Protein AF-A0A3R9TGS3-F1 (afdb_monomer_lite)

Structure (mmCIF, N/CA/C/O backbone):
data_AF-A0A3R9TGS3-F1
#
_entry.id   AF-A0A3R9TGS3-F1
#
loop_
_atom_site.group_PDB
_atom_site.id
_atom_site.type_symbol
_atom_site.label_atom_id
_atom_site.label_alt_id
_atom_site.label_comp_id
_atom_site.label_asym_id
_atom_site.label_entity_id
_atom_site.label_seq_id
_atom_site.pdbx_PDB_ins_code
_atom_site.Cartn_x
_atom_site.Cartn_y
_atom_site.Cartn_z
_atom_site.occupancy
_atom_site.B_iso_or_equiv
_atom_site.auth_seq_id
_atom_site.auth_comp_id
_atom_site.auth_asym_id
_atom_site.auth_atom_id
_atom_site.pdbx_PDB_model_num
ATOM 1 N N . VAL A 1 1 ? -14.422 2.579 6.847 1.00 47.12 1 VAL A N 1
ATOM 2 C CA . VAL A 1 1 ? -15.443 1.515 7.023 1.00 47.12 1 VAL A CA 1
ATOM 3 C C . VAL A 1 1 ? -14.817 0.123 7.047 1.00 47.12 1 VAL A C 1
ATOM 5 O O . VAL A 1 1 ? -15.026 -0.584 8.018 1.00 47.12 1 VAL A O 1
ATOM 8 N N . ALA A 1 2 ? -13.995 -0.266 6.063 1.00 55.50 2 ALA A N 1
ATOM 9 C CA . ALA A 1 2 ? -13.314 -1.571 6.100 1.00 55.50 2 ALA A CA 1
ATOM 10 C C . ALA A 1 2 ? -12.358 -1.718 7.302 1.00 55.50 2 ALA A C 1
ATOM 12 O O . ALA A 1 2 ? -12.420 -2.708 8.020 1.00 55.50 2 ALA A O 1
ATOM 13 N N . MET A 1 3 ? -11.539 -0.697 7.584 1.00 55.75 3 MET A N 1
ATOM 14 C CA . MET A 1 3 ? -10.595 -0.726 8.715 1.00 55.75 3 MET A CA 1
ATOM 15 C C . MET A 1 3 ? -11.285 -0.680 10.084 1.00 55.75 3 MET A C 1
ATOM 17 O O . MET A 1 3 ? -10.834 -1.343 11.014 1.00 55.75 3 MET A O 1
ATOM 21 N N . SER A 1 4 ? -12.401 0.049 10.209 1.00 59.28 4 SER A N 1
ATOM 22 C CA . SER A 1 4 ? -13.203 0.056 11.440 1.00 59.28 4 SER A CA 1
ATOM 23 C C . SER A 1 4 ? -13.841 -1.313 11.671 1.00 59.28 4 SER A C 1
ATOM 25 O O . SER A 1 4 ? -13.665 -1.879 12.744 1.00 59.28 4 SER A O 1
ATOM 27 N N . TYR A 1 5 ? -14.434 -1.904 10.630 1.00 58.62 5 TYR A N 1
ATOM 28 C CA . TYR A 1 5 ? -14.972 -3.263 10.670 1.00 58.62 5 TYR A CA 1
ATOM 29 C C . TYR A 1 5 ? -13.890 -4.290 11.033 1.00 58.62 5 TYR A C 1
ATOM 31 O O . TYR A 1 5 ? -14.062 -5.074 11.959 1.00 58.62 5 TYR A O 1
ATOM 39 N N . LEU A 1 6 ? -12.715 -4.240 10.397 1.00 57.69 6 LEU A N 1
ATOM 40 C CA . LEU A 1 6 ? -11.609 -5.147 10.714 1.00 57.69 6 LEU A CA 1
ATOM 41 C C . LEU A 1 6 ? -11.135 -4.998 12.167 1.00 57.69 6 LEU A C 1
ATOM 43 O O . LEU A 1 6 ? -10.797 -5.992 12.805 1.00 57.69 6 LEU A O 1
ATOM 47 N N . SER A 1 7 ? -11.135 -3.771 12.694 1.00 57.84 7 SER A N 1
ATOM 48 C CA . SER A 1 7 ? -10.750 -3.474 14.076 1.00 57.84 7 SER A CA 1
ATOM 49 C C . SER A 1 7 ? -11.784 -3.916 15.119 1.00 57.84 7 SER A C 1
ATOM 51 O O . SER A 1 7 ? -11.416 -4.129 16.278 1.00 57.84 7 SER A O 1
ATOM 53 N N . GLU A 1 8 ? -13.049 -4.037 14.712 1.00 58.62 8 GLU A N 1
ATOM 54 C CA . GLU A 1 8 ? -14.173 -4.532 15.515 1.00 58.62 8 GLU A CA 1
ATOM 55 C C . GLU A 1 8 ? -14.268 -6.064 15.458 1.00 58.62 8 GLU A C 1
ATOM 57 O O . GLU A 1 8 ? -14.597 -6.694 16.458 1.00 58.62 8 GLU A O 1
ATOM 62 N N . PHE A 1 9 ? -13.900 -6.668 14.320 1.00 55.84 9 PHE A N 1
ATOM 63 C CA . PHE A 1 9 ? -13.870 -8.120 14.102 1.00 55.84 9 PHE A CA 1
ATOM 64 C C . PHE A 1 9 ? -12.520 -8.789 14.436 1.00 55.84 9 PHE A C 1
ATOM 66 O O . PHE A 1 9 ? -12.320 -9.996 14.238 1.00 55.84 9 PHE A O 1
ATOM 73 N N . SER A 1 10 ? -11.541 -8.016 14.912 1.00 52.31 10 SER A N 1
ATOM 74 C CA . SER A 1 10 ? -10.264 -8.548 15.385 1.00 52.31 10 SER A CA 1
ATOM 75 C C . SER A 1 10 ? -10.372 -8.992 16.840 1.00 52.31 10 SER A C 1
ATOM 77 O O . SER A 1 10 ? -10.523 -8.144 17.720 1.00 52.31 10 SER A O 1
ATOM 79 N N . LYS A 1 11 ? -10.257 -10.306 17.091 1.00 48.22 11 LYS A N 1
ATOM 80 C CA . LYS A 1 11 ? -10.179 -10.888 18.443 1.00 48.22 11 LYS A CA 1
ATOM 81 C C . LYS A 1 11 ? -9.150 -10.133 19.296 1.00 48.22 11 LYS A C 1
ATOM 83 O O . LYS A 1 11 ? -8.038 -9.876 18.841 1.00 48.22 11 LYS A O 1
ATOM 88 N N . PHE A 1 12 ? -9.526 -9.815 20.536 1.00 44.62 12 PHE A N 1
ATOM 89 C CA . PHE A 1 12 ? -8.643 -9.182 21.525 1.00 44.62 12 PHE A CA 1
ATOM 90 C C . PHE A 1 12 ? -7.530 -10.127 22.024 1.00 44.62 12 PHE A C 1
ATOM 92 O O . PHE A 1 12 ? -6.519 -9.635 22.509 1.00 44.62 12 PHE A O 1
ATOM 99 N N . ASN A 1 13 ? -7.687 -11.453 21.872 1.00 36.81 13 ASN A N 1
ATOM 100 C CA . ASN A 1 13 ? -6.691 -12.472 2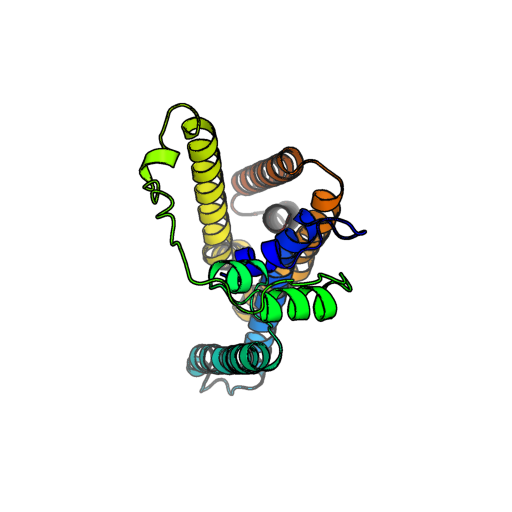2.230 1.00 36.81 13 ASN A CA 1
ATOM 101 C C . ASN A 1 13 ? -6.609 -13.598 21.174 1.00 36.81 13 ASN A C 1
ATOM 103 O O . ASN A 1 13 ? -7.636 -14.080 20.690 1.00 36.81 13 ASN A O 1
ATOM 107 N N . GLY A 1 14 ? -5.379 -14.012 20.840 1.00 46.12 14 GLY A N 1
ATOM 108 C CA . GLY A 1 14 ? -5.021 -15.052 19.859 1.00 46.12 14 GLY A CA 1
ATOM 109 C C . GLY A 1 14 ? -3.707 -14.722 19.128 1.00 46.12 14 GLY A C 1
ATOM 110 O O . GLY A 1 14 ? -3.288 -13.569 19.133 1.00 46.12 14 GLY A O 1
ATOM 111 N N . SER A 1 15 ? -3.052 -15.697 18.476 1.00 41.62 15 SER A N 1
ATOM 112 C CA . SER A 1 15 ? -1.698 -15.555 17.879 1.00 41.62 15 SER A CA 1
ATOM 113 C C . SER A 1 15 ? -1.581 -14.578 16.691 1.00 41.62 15 SER A C 1
ATOM 115 O O . SER A 1 15 ? -0.532 -14.499 16.055 1.00 41.62 15 SER A O 1
ATOM 117 N N . SER A 1 16 ? -2.646 -13.839 16.372 1.00 50.28 16 SER A N 1
ATOM 118 C CA . SER A 1 16 ? -2.678 -12.803 15.342 1.00 50.28 16 SER A CA 1
ATOM 119 C C . SER A 1 16 ? -3.162 -11.499 15.974 1.00 50.28 16 SER A C 1
ATOM 121 O O . SER A 1 16 ? -4.357 -11.286 16.188 1.00 50.28 16 SER A O 1
ATOM 123 N N . ASN A 1 17 ? -2.202 -10.638 16.315 1.00 59.09 17 ASN A N 1
ATOM 124 C CA . ASN A 1 17 ? -2.435 -9.345 16.949 1.00 59.09 17 ASN A CA 1
ATOM 125 C C . ASN A 1 17 ? -3.280 -8.421 16.053 1.00 59.09 17 ASN A C 1
ATOM 127 O O . ASN A 1 17 ? -3.108 -8.387 14.833 1.00 59.09 17 ASN A O 1
ATOM 131 N N . LYS A 1 18 ? -4.133 -7.584 16.663 1.00 59.47 18 LYS A N 1
ATOM 132 C CA . LYS A 1 18 ? -4.914 -6.526 15.983 1.00 59.47 18 LYS A CA 1
ATOM 133 C C . LYS A 1 18 ? -4.051 -5.661 15.051 1.00 59.47 18 LYS A C 1
ATOM 135 O O . LYS A 1 18 ? -4.477 -5.332 13.947 1.00 59.47 18 LYS A O 1
ATOM 140 N N . ALA A 1 19 ? -2.817 -5.371 15.466 1.00 59.25 19 ALA A N 1
ATOM 141 C CA . ALA A 1 19 ? -1.827 -4.648 14.670 1.00 59.25 19 ALA A CA 1
ATOM 142 C C . ALA A 1 19 ? -1.425 -5.387 13.381 1.00 59.25 19 ALA A C 1
ATOM 144 O O . ALA A 1 19 ? -1.334 -4.757 12.336 1.00 59.25 19 ALA A O 1
ATOM 145 N N . ALA A 1 20 ? -1.256 -6.712 13.424 1.00 60.12 20 ALA A N 1
ATOM 146 C CA . ALA A 1 20 ? -0.879 -7.516 12.259 1.00 60.12 20 ALA A CA 1
ATOM 147 C C . ALA A 1 20 ? -2.010 -7.573 11.221 1.00 60.12 20 ALA A C 1
ATOM 149 O O . ALA A 1 20 ? -1.771 -7.439 10.025 1.00 60.12 20 ALA A O 1
ATOM 150 N N . ARG A 1 21 ? -3.264 -7.703 11.677 1.00 66.25 21 ARG A N 1
ATOM 151 C CA . ARG A 1 21 ? -4.439 -7.676 10.788 1.00 66.25 21 ARG A CA 1
ATOM 152 C C . ARG A 1 21 ? -4.632 -6.306 10.140 1.00 66.25 21 ARG A C 1
ATOM 154 O O . ARG A 1 21 ? -4.950 -6.246 8.960 1.00 66.25 21 ARG A O 1
ATOM 161 N N . LEU A 1 22 ? -4.411 -5.222 10.886 1.00 64.56 22 LEU A N 1
ATOM 162 C CA . LEU A 1 22 ? -4.430 -3.861 10.337 1.00 64.56 22 LEU A CA 1
ATOM 163 C C . LEU A 1 22 ? -3.281 -3.633 9.343 1.00 64.56 22 LEU A C 1
ATOM 165 O O . LEU A 1 22 ? -3.503 -3.032 8.297 1.00 64.56 22 LEU A O 1
ATOM 169 N N . ALA A 1 23 ? -2.087 -4.155 9.633 1.00 68.25 23 ALA A N 1
ATOM 170 C CA . ALA A 1 23 ? -0.932 -4.067 8.743 1.00 68.25 23 ALA A CA 1
ATOM 171 C C . ALA A 1 23 ? -1.106 -4.897 7.458 1.00 68.25 23 ALA A C 1
ATOM 173 O O . ALA A 1 23 ? -0.567 -4.522 6.424 1.00 68.25 23 ALA A O 1
ATOM 174 N N . ALA A 1 24 ? -1.904 -5.975 7.481 1.00 72.75 24 ALA A N 1
ATOM 175 C CA . ALA A 1 24 ? -2.152 -6.837 6.319 1.00 72.75 24 ALA A CA 1
ATOM 176 C C . ALA A 1 24 ? -2.842 -6.122 5.140 1.00 72.75 24 ALA A C 1
ATOM 178 O O . ALA A 1 24 ? -2.827 -6.633 4.021 1.00 72.75 24 ALA A O 1
ATOM 179 N N . TRP A 1 25 ? -3.400 -4.927 5.362 1.00 76.94 25 TRP A N 1
ATOM 180 C CA . TRP A 1 25 ? -3.847 -4.040 4.287 1.00 76.94 25 TRP A CA 1
ATOM 181 C C . TRP A 1 25 ? -2.715 -3.697 3.306 1.00 76.94 25 TRP A C 1
ATOM 183 O O . TRP A 1 25 ? -2.945 -3.671 2.101 1.00 76.94 25 TRP A O 1
ATOM 193 N N . CYS A 1 26 ? -1.496 -3.481 3.808 1.00 77.56 26 CYS A N 1
ATOM 194 C CA . CYS A 1 26 ? -0.349 -3.081 2.998 1.00 77.56 26 CYS A CA 1
ATOM 195 C C . CYS A 1 26 ? 0.034 -4.145 1.942 1.00 77.56 26 CYS A C 1
ATOM 197 O O . CYS A 1 26 ? -0.050 -3.858 0.746 1.00 77.56 26 CYS A O 1
ATOM 199 N N . PRO A 1 27 ? 0.329 -5.412 2.305 1.00 76.50 27 PRO A N 1
ATOM 200 C CA . PRO A 1 27 ? 0.593 -6.448 1.307 1.00 76.50 27 PRO A CA 1
ATOM 201 C C . PRO A 1 27 ? -0.630 -6.752 0.431 1.00 76.50 27 PRO A C 1
ATOM 203 O O . PRO A 1 27 ? -0.465 -7.073 -0.743 1.00 76.50 27 PRO A O 1
ATOM 206 N N . MET A 1 28 ? -1.858 -6.611 0.948 1.00 81.69 28 MET A N 1
ATOM 207 C CA . MET A 1 28 ? -3.072 -6.753 0.135 1.00 81.69 28 MET A CA 1
ATOM 208 C C . MET A 1 28 ? -3.141 -5.697 -0.979 1.00 81.69 28 MET A C 1
ATOM 210 O O . MET A 1 28 ? -3.498 -6.031 -2.108 1.00 81.69 28 MET A O 1
ATOM 214 N N . TRP A 1 29 ? -2.768 -4.447 -0.687 1.00 81.50 29 TRP A N 1
ATOM 215 C CA . TRP A 1 29 ? -2.728 -3.358 -1.664 1.00 81.50 29 TRP A CA 1
ATOM 216 C C . TRP A 1 29 ? -1.731 -3.628 -2.797 1.00 81.50 29 TRP A C 1
ATOM 218 O O . TRP A 1 29 ? -2.072 -3.478 -3.973 1.00 81.50 29 TRP A O 1
ATOM 228 N N . TYR A 1 30 ? -0.519 -4.085 -2.471 1.00 81.50 30 TYR A N 1
ATOM 229 C CA . TYR A 1 30 ? 0.479 -4.422 -3.492 1.00 81.50 30 TYR A CA 1
ATOM 230 C C . TYR A 1 30 ? 0.143 -5.691 -4.265 1.00 81.50 30 TYR A C 1
ATOM 232 O O . TYR A 1 30 ? 0.371 -5.739 -5.472 1.00 81.50 30 TYR A O 1
ATOM 240 N N . ALA A 1 31 ? -0.460 -6.693 -3.620 1.00 82.50 31 ALA A N 1
ATOM 241 C CA . ALA A 1 31 ? -0.975 -7.866 -4.320 1.00 82.50 31 ALA A CA 1
ATOM 242 C C . ALA A 1 31 ? -2.050 -7.466 -5.341 1.00 82.50 31 ALA A C 1
ATOM 244 O O . ALA A 1 31 ? -1.984 -7.875 -6.498 1.00 82.50 31 ALA A O 1
ATOM 245 N N . ALA A 1 32 ? -3.000 -6.612 -4.946 1.00 82.25 32 ALA A N 1
ATOM 246 C CA . ALA A 1 32 ? -4.020 -6.092 -5.853 1.00 82.25 32 ALA A CA 1
ATOM 247 C C . ALA A 1 32 ? -3.399 -5.276 -6.998 1.00 82.25 32 ALA A C 1
ATOM 249 O O . ALA A 1 32 ? -3.739 -5.490 -8.159 1.00 82.25 32 ALA A O 1
ATOM 250 N N . SER A 1 33 ? -2.435 -4.404 -6.690 1.00 80.31 33 SER A N 1
ATOM 251 C CA . SER A 1 33 ? -1.698 -3.627 -7.695 1.00 80.31 33 SER A CA 1
ATOM 252 C C . SER A 1 33 ? -0.954 -4.534 -8.683 1.00 80.31 33 SER A C 1
ATOM 254 O O . SER A 1 33 ? -1.003 -4.302 -9.888 1.00 80.31 33 SER A O 1
ATOM 256 N N . SER A 1 34 ? -0.334 -5.613 -8.198 1.00 83.25 34 SER A N 1
ATOM 257 C CA . SER A 1 34 ? 0.354 -6.612 -9.024 1.00 83.25 34 SER A CA 1
ATOM 258 C C . SER A 1 34 ? -0.608 -7.357 -9.952 1.00 83.25 34 SER A C 1
ATOM 260 O O . SER A 1 34 ? -0.292 -7.558 -11.122 1.00 83.25 34 SER A O 1
ATOM 262 N N . VAL A 1 35 ? -1.805 -7.715 -9.471 1.00 83.69 35 VAL A N 1
ATOM 263 C CA . VAL A 1 35 ? -2.864 -8.302 -10.311 1.00 83.69 35 VAL A CA 1
ATOM 264 C C . VAL A 1 35 ? -3.311 -7.315 -11.389 1.00 83.69 35 VAL A C 1
ATOM 266 O O . VAL A 1 35 ? -3.455 -7.710 -12.544 1.00 83.69 35 VAL A O 1
ATOM 269 N N . CYS A 1 36 ? -3.473 -6.032 -11.051 1.00 81.81 36 CYS A N 1
ATOM 270 C CA . CYS A 1 36 ? -3.798 -4.994 -12.031 1.00 81.81 36 CYS A CA 1
ATOM 271 C C . CYS A 1 36 ? -2.709 -4.863 -13.106 1.00 81.81 36 CYS A C 1
ATOM 273 O O . CYS A 1 36 ? -3.026 -4.850 -14.292 1.00 81.81 36 CYS A O 1
ATOM 275 N N . PHE A 1 37 ? -1.431 -4.820 -12.723 1.00 78.75 37 PHE A N 1
ATOM 276 C CA . PHE A 1 37 ? -0.320 -4.784 -13.680 1.00 78.75 37 PHE A CA 1
ATOM 277 C C . PHE A 1 37 ? -0.246 -6.051 -14.541 1.00 78.75 37 PHE A C 1
ATOM 279 O O . PHE A 1 37 ? -0.052 -5.956 -15.751 1.00 78.75 37 PHE A O 1
ATOM 286 N N . GLY A 1 38 ? -0.449 -7.230 -13.946 1.00 81.00 38 GLY A N 1
ATOM 287 C CA . GLY A 1 38 ? -0.500 -8.500 -14.670 1.00 81.00 38 GLY A CA 1
ATOM 288 C C . GLY A 1 38 ? -1.643 -8.551 -15.684 1.00 81.00 38 GLY A C 1
ATOM 289 O O . GLY A 1 38 ? -1.450 -9.009 -16.807 1.00 81.00 38 GLY A O 1
ATOM 290 N N . LEU A 1 39 ? -2.811 -8.009 -15.332 1.00 82.25 39 LEU A N 1
ATOM 291 C CA . LEU A 1 39 ? -3.933 -7.860 -16.252 1.00 82.25 39 LEU A CA 1
ATOM 292 C C . LEU A 1 39 ? -3.592 -6.917 -17.412 1.00 82.25 39 LEU A C 1
ATOM 294 O O . LEU A 1 39 ? -3.859 -7.254 -18.560 1.00 82.25 39 LEU A O 1
ATOM 298 N N . VAL A 1 40 ? -2.994 -5.757 -17.128 1.00 78.56 40 VAL A N 1
ATOM 299 C CA . VAL A 1 40 ? -2.572 -4.800 -18.166 1.00 78.56 40 VAL A CA 1
ATOM 300 C C . VAL A 1 40 ? -1.580 -5.455 -19.128 1.00 78.56 40 VAL A C 1
ATOM 302 O O . VAL A 1 40 ? -1.727 -5.306 -20.337 1.00 78.56 40 VAL A O 1
ATOM 305 N N . LEU A 1 41 ? -0.616 -6.227 -18.614 1.00 78.44 41 LEU A N 1
ATOM 306 C CA . LEU A 1 41 ? 0.323 -6.995 -19.436 1.00 78.44 41 LEU A CA 1
ATOM 307 C C . LEU A 1 41 ? -0.388 -8.064 -20.274 1.00 78.44 41 LEU A C 1
ATOM 309 O O . LEU A 1 41 ? -0.135 -8.166 -21.471 1.00 78.44 41 LEU A O 1
ATOM 313 N N . ALA A 1 42 ? -1.306 -8.832 -19.684 1.00 80.75 42 ALA A N 1
ATOM 314 C CA . ALA A 1 42 ? -2.075 -9.837 -20.414 1.00 80.75 42 ALA A CA 1
ATOM 315 C C . ALA A 1 42 ? -2.902 -9.202 -21.543 1.00 80.75 42 ALA A C 1
ATOM 317 O O . ALA A 1 42 ? -2.873 -9.678 -22.675 1.00 80.75 42 ALA A O 1
ATOM 318 N N . LEU A 1 43 ? -3.586 -8.091 -21.258 1.00 78.25 43 LEU A N 1
ATOM 319 C CA . LEU A 1 43 ? -4.335 -7.325 -22.250 1.00 78.25 43 LEU A CA 1
ATOM 320 C C . LEU A 1 43 ? -3.415 -6.759 -23.338 1.00 78.25 43 LEU A C 1
ATOM 322 O O . LEU A 1 43 ? -3.802 -6.771 -24.500 1.00 78.25 43 LEU A O 1
ATOM 326 N N . TYR A 1 44 ? -2.201 -6.323 -22.992 1.00 73.69 44 TYR A N 1
ATOM 327 C CA . TYR A 1 44 ? -1.230 -5.815 -23.961 1.00 73.69 44 TYR A CA 1
ATOM 328 C C . TYR A 1 44 ? -0.829 -6.887 -24.987 1.00 73.69 44 TYR A C 1
ATOM 330 O O . TYR A 1 44 ? -0.723 -6.579 -26.168 1.00 73.69 44 TYR A O 1
ATOM 338 N N . PHE A 1 45 ? -0.642 -8.143 -24.564 1.00 78.00 45 PHE A N 1
ATOM 339 C CA . PHE A 1 45 ? -0.317 -9.247 -25.479 1.00 78.00 45 PHE A CA 1
ATOM 340 C C . PHE A 1 45 ? -1.534 -9.807 -26.234 1.00 78.00 45 PHE A C 1
ATOM 342 O O . PHE A 1 45 ? -1.374 -10.350 -27.324 1.00 78.00 45 PHE A O 1
ATOM 349 N N . LEU A 1 46 ? -2.737 -9.707 -25.660 1.00 78.62 46 LEU A N 1
ATOM 350 C CA . LEU A 1 46 ? -3.975 -10.227 -26.255 1.00 78.62 46 LEU A CA 1
ATOM 351 C C . LEU A 1 46 ? -4.624 -9.258 -27.257 1.00 78.62 46 LEU A C 1
ATOM 353 O O . LEU A 1 46 ? -5.349 -9.704 -28.145 1.00 78.62 46 LEU A O 1
ATOM 357 N N . LEU A 1 47 ? -4.410 -7.946 -27.113 1.00 73.38 47 LEU A N 1
ATOM 358 C CA . LEU A 1 47 ? -4.977 -6.933 -28.005 1.00 73.38 47 LEU A CA 1
ATOM 359 C C . LEU A 1 47 ? -4.095 -6.727 -29.248 1.00 73.38 47 LEU A C 1
ATOM 361 O O . LEU A 1 47 ? -2.894 -6.494 -29.112 1.00 73.38 47 LEU A O 1
ATOM 365 N N . PRO A 1 48 ? -4.675 -6.730 -30.464 1.00 73.56 48 PRO A N 1
ATOM 366 C CA . PRO A 1 48 ? -3.957 -6.346 -31.674 1.00 73.56 48 PRO A CA 1
ATOM 367 C C . PRO A 1 48 ? -3.371 -4.925 -31.558 1.00 73.56 48 PRO A C 1
ATOM 369 O O . PRO A 1 48 ? -4.023 -4.054 -30.968 1.00 73.56 48 PRO A O 1
ATOM 372 N N . PRO A 1 49 ? -2.203 -4.639 -32.171 1.00 67.88 49 PRO A N 1
ATOM 373 C CA . PRO A 1 49 ? -1.539 -3.331 -32.087 1.00 67.88 49 PRO A CA 1
ATOM 374 C C . PRO A 1 49 ? -2.437 -2.149 -32.486 1.00 67.88 49 PRO A C 1
ATOM 376 O O . PRO A 1 49 ? -2.325 -1.058 -31.927 1.00 67.88 49 PRO A O 1
ATOM 379 N N . GLU A 1 50 ? -3.383 -2.384 -33.400 1.00 67.12 50 GLU A N 1
ATOM 380 C CA . GLU A 1 50 ? -4.365 -1.406 -33.889 1.00 67.12 50 GLU A CA 1
ATOM 381 C C . GLU A 1 50 ? -5.345 -0.915 -32.804 1.00 67.12 50 GLU A C 1
ATOM 383 O O . GLU A 1 50 ? -5.903 0.178 -32.906 1.00 67.12 50 GLU A O 1
ATOM 388 N N . HIS A 1 51 ? -5.526 -1.678 -31.721 1.00 69.44 51 HIS A N 1
ATOM 389 C CA . HIS A 1 51 ? -6.405 -1.343 -30.598 1.00 69.44 51 HIS A CA 1
ATOM 390 C C . HIS A 1 51 ? -5.646 -1.013 -29.308 1.00 69.44 51 HIS A C 1
ATOM 392 O O . HIS A 1 51 ? -6.238 -1.019 -28.230 1.00 69.44 51 HIS A O 1
ATOM 398 N N . SER A 1 52 ? -4.364 -0.648 -29.392 1.00 66.38 52 SER A N 1
ATOM 399 C CA . SER A 1 52 ? -3.552 -0.281 -28.220 1.00 66.38 52 SER A CA 1
ATOM 400 C C . SER A 1 52 ? -4.161 0.871 -27.391 1.00 66.38 52 SER A C 1
ATOM 402 O O . SER A 1 52 ? -4.122 0.861 -26.161 1.00 66.38 52 SER A O 1
ATOM 404 N N . ASN A 1 53 ? -4.872 1.814 -28.026 1.00 74.50 53 ASN A N 1
ATOM 405 C CA . ASN A 1 53 ? -5.620 2.871 -27.320 1.00 74.50 53 ASN A CA 1
ATOM 406 C C . ASN A 1 53 ? -6.790 2.317 -26.472 1.00 74.50 53 ASN A C 1
ATOM 408 O O . ASN A 1 53 ? -7.269 2.956 -25.545 1.00 74.50 53 ASN A O 1
ATOM 412 N N . TRP A 1 54 ? -7.265 1.102 -26.732 1.00 78.31 54 TRP A N 1
ATOM 413 C CA . TRP A 1 54 ? -8.354 0.494 -25.966 1.00 78.31 54 TRP A CA 1
ATOM 414 C C . TRP A 1 54 ? -7.895 -0.134 -24.640 1.00 78.31 54 TRP A C 1
ATOM 416 O O . TRP A 1 54 ? -8.725 -0.437 -23.781 1.00 78.31 54 TRP A O 1
ATOM 426 N N . LEU A 1 55 ? -6.581 -0.257 -24.426 1.00 76.06 55 LEU A N 1
ATOM 427 C CA . LEU A 1 55 ? -5.985 -0.919 -23.266 1.00 76.06 55 LEU A CA 1
ATOM 428 C C . LEU A 1 55 ? -6.417 -0.295 -21.929 1.00 76.06 55 LEU A C 1
ATOM 430 O O . LEU A 1 55 ? -6.781 -1.010 -20.992 1.00 76.06 55 LEU A O 1
ATOM 434 N N . TRP A 1 56 ? -6.452 1.040 -21.842 1.00 76.81 56 TRP A N 1
ATOM 435 C CA . TRP A 1 56 ? -6.874 1.741 -20.622 1.00 76.81 56 TRP A CA 1
ATOM 436 C C . TRP A 1 56 ? -8.367 1.538 -20.328 1.00 76.81 56 TRP A C 1
ATOM 438 O O . TRP A 1 56 ? -8.752 1.392 -19.170 1.00 76.81 56 TRP A O 1
ATOM 448 N N . ARG A 1 57 ? -9.211 1.453 -21.368 1.00 83.06 57 ARG A N 1
ATOM 449 C CA . ARG A 1 57 ? -10.655 1.197 -21.228 1.00 83.06 57 ARG A CA 1
ATOM 450 C C . ARG A 1 57 ? -10.915 -0.217 -20.733 1.00 83.06 57 ARG A C 1
ATOM 452 O O . ARG A 1 57 ? -11.661 -0.393 -19.774 1.00 83.06 57 ARG A O 1
ATOM 459 N N . ALA A 1 58 ? -10.276 -1.204 -21.357 1.00 79.19 58 ALA A N 1
ATOM 460 C CA . ALA A 1 58 ? -10.394 -2.603 -20.964 1.00 79.19 58 ALA A CA 1
ATOM 461 C C . ALA A 1 58 ? -9.924 -2.819 -19.514 1.00 79.19 58 ALA A C 1
ATOM 463 O O . ALA A 1 58 ? -10.608 -3.484 -18.737 1.00 79.19 58 ALA A O 1
ATOM 464 N N . SER A 1 59 ? -8.821 -2.171 -19.124 1.00 78.50 59 SER A N 1
ATOM 465 C CA . SER A 1 59 ? -8.289 -2.238 -17.758 1.00 78.50 59 SER A CA 1
ATOM 466 C C . SER A 1 59 ? -9.255 -1.645 -16.721 1.00 78.50 59 SER A C 1
ATOM 468 O O . SER A 1 59 ? -9.459 -2.236 -15.662 1.00 78.50 59 SER A O 1
ATOM 470 N N . LEU A 1 60 ? -9.909 -0.517 -17.029 1.00 80.25 60 LEU A N 1
ATOM 471 C CA . LEU A 1 60 ? -10.916 0.085 -16.144 1.00 80.25 60 LEU A CA 1
ATOM 472 C C . LEU A 1 60 ? -12.189 -0.763 -16.037 1.00 80.25 60 LEU A C 1
ATOM 474 O O . LEU A 1 60 ? -12.710 -0.944 -14.937 1.00 80.25 60 LEU A O 1
ATOM 478 N N . ILE A 1 61 ? -12.683 -1.298 -17.159 1.00 83.44 61 ILE A N 1
ATOM 479 C CA . ILE A 1 61 ? -13.885 -2.146 -17.186 1.00 83.44 61 ILE A CA 1
ATOM 480 C C . ILE A 1 61 ? -13.651 -3.423 -16.381 1.00 83.44 61 ILE A C 1
ATOM 482 O O . ILE A 1 61 ? -14.519 -3.824 -15.605 1.00 83.44 61 ILE A O 1
ATOM 486 N N . PHE A 1 62 ? -12.469 -4.031 -16.500 1.00 82.25 62 PHE A N 1
ATOM 487 C CA . PHE A 1 62 ? -12.131 -5.199 -15.697 1.00 82.25 62 PHE A CA 1
ATOM 488 C C . PHE A 1 62 ? -12.193 -4.898 -14.198 1.00 82.25 62 PHE A C 1
ATOM 490 O O . PHE A 1 62 ? -12.659 -5.745 -13.448 1.00 82.25 62 PHE A O 1
ATOM 497 N N . GLY A 1 63 ? -11.826 -3.688 -13.759 1.00 79.25 63 GLY A N 1
ATOM 498 C CA . GLY A 1 63 ? -11.940 -3.260 -12.359 1.00 79.25 63 GLY A CA 1
ATOM 499 C C . GLY A 1 63 ? -13.367 -3.307 -11.789 1.00 79.25 63 GLY A C 1
ATOM 500 O O . GLY A 1 63 ? -13.538 -3.479 -10.580 1.00 79.25 63 GLY A O 1
ATOM 501 N N . ALA A 1 64 ? -14.402 -3.239 -12.633 1.00 82.56 64 ALA A N 1
ATOM 502 C CA . ALA A 1 64 ? -15.792 -3.382 -12.200 1.00 82.56 64 ALA A CA 1
ATOM 503 C C . ALA A 1 64 ? -16.145 -4.824 -11.787 1.00 82.56 64 ALA A C 1
ATOM 505 O O . ALA A 1 64 ? -16.977 -5.026 -10.902 1.00 82.56 64 ALA A O 1
ATOM 506 N N . VAL A 1 65 ? -15.490 -5.831 -12.375 1.00 84.88 65 VAL A N 1
ATOM 507 C CA . VAL A 1 65 ? -15.738 -7.255 -12.090 1.00 84.88 65 VAL A CA 1
ATOM 508 C C . VAL A 1 65 ? -15.412 -7.628 -10.632 1.00 84.88 65 VAL A C 1
ATOM 510 O O . VAL A 1 65 ? -16.312 -8.115 -9.940 1.00 84.88 65 VAL A O 1
ATOM 513 N N . PRO A 1 66 ? -14.198 -7.376 -10.094 1.00 82.19 66 PRO A N 1
ATOM 514 C CA . PRO A 1 66 ? -13.905 -7.645 -8.692 1.00 82.19 66 PRO A CA 1
ATOM 515 C C . PRO A 1 66 ? -14.726 -6.753 -7.755 1.00 82.19 66 PRO A C 1
ATOM 517 O O . PRO A 1 66 ? -15.087 -7.205 -6.673 1.00 82.19 66 PRO A O 1
ATOM 520 N N . ALA A 1 67 ? -15.094 -5.530 -8.156 1.00 83.44 67 ALA A N 1
ATOM 521 C CA . ALA A 1 67 ? -15.961 -4.672 -7.347 1.00 83.44 67 ALA A CA 1
ATOM 522 C C . ALA A 1 67 ? -17.362 -5.283 -7.151 1.00 83.44 67 ALA A C 1
ATOM 524 O O . ALA A 1 67 ? -17.852 -5.347 -6.022 1.00 83.44 67 ALA A O 1
ATOM 525 N N . LEU A 1 68 ? -17.984 -5.790 -8.221 1.00 86.00 68 LEU A N 1
ATOM 526 C CA . LEU A 1 68 ? -19.274 -6.484 -8.148 1.00 86.00 68 LEU A CA 1
ATOM 527 C C . LEU A 1 68 ? -19.178 -7.771 -7.322 1.00 86.00 68 LEU A C 1
ATOM 529 O O . LEU A 1 68 ? -20.048 -8.038 -6.493 1.00 86.00 68 LEU A O 1
ATOM 533 N N . LEU A 1 69 ? -18.095 -8.530 -7.492 1.00 85.69 69 LEU A N 1
ATOM 534 C CA . LEU A 1 69 ? -17.831 -9.732 -6.706 1.00 85.69 69 LEU A CA 1
ATOM 535 C C . LEU A 1 69 ? -17.687 -9.407 -5.209 1.00 85.69 69 LEU A C 1
ATOM 537 O O . LEU A 1 69 ? -18.279 -10.094 -4.378 1.00 85.69 69 LEU A O 1
ATOM 541 N N . ILE A 1 70 ? -16.984 -8.327 -4.851 1.00 82.62 70 ILE A N 1
ATOM 542 C CA . ILE A 1 70 ? -16.868 -7.857 -3.461 1.00 82.62 70 ILE A CA 1
ATOM 543 C C . ILE A 1 70 ? -18.236 -7.456 -2.902 1.00 82.62 70 ILE A C 1
ATOM 545 O O . ILE A 1 70 ? -18.547 -7.816 -1.768 1.00 82.62 70 ILE A O 1
ATOM 549 N N . ILE A 1 71 ? -19.063 -6.738 -3.670 1.00 82.88 71 ILE A N 1
ATOM 550 C CA . ILE A 1 71 ? -20.419 -6.355 -3.244 1.00 82.88 71 ILE A CA 1
ATOM 551 C C . ILE A 1 71 ? -21.265 -7.603 -2.977 1.00 82.88 71 ILE A C 1
ATOM 553 O O . ILE A 1 71 ? -21.909 -7.691 -1.932 1.00 82.88 71 ILE A O 1
ATOM 557 N N . PHE A 1 72 ? -21.222 -8.583 -3.880 1.00 84.44 72 PHE A N 1
ATOM 558 C CA . PHE A 1 72 ? -21.972 -9.827 -3.742 1.00 84.44 72 PHE A CA 1
ATOM 559 C C . PHE A 1 72 ? -21.522 -10.640 -2.521 1.00 84.44 72 PHE A C 1
ATOM 561 O O . PHE A 1 72 ? -22.349 -11.053 -1.708 1.00 84.44 72 PHE A O 1
ATOM 568 N N . ILE A 1 73 ? -20.209 -10.823 -2.344 1.00 82.50 73 ILE A N 1
ATOM 569 C CA . ILE A 1 73 ? -19.654 -11.544 -1.191 1.00 82.50 73 ILE A CA 1
ATOM 570 C C . ILE A 1 73 ? -19.988 -10.815 0.109 1.00 82.50 73 ILE A C 1
ATOM 572 O O . ILE A 1 73 ? -20.419 -11.448 1.070 1.00 82.50 73 ILE A O 1
ATOM 576 N N . ARG A 1 74 ? -19.836 -9.488 0.143 1.00 79.38 74 ARG A N 1
ATOM 577 C CA . ARG A 1 74 ? -20.166 -8.685 1.322 1.00 79.38 74 ARG A CA 1
ATOM 578 C C . ARG A 1 74 ? -21.644 -8.798 1.680 1.00 79.38 74 ARG A C 1
ATOM 580 O O . ARG A 1 74 ? -21.950 -8.956 2.853 1.00 79.38 74 ARG A O 1
ATOM 587 N N . GLY A 1 75 ? -22.538 -8.750 0.694 1.00 72.19 75 GLY A N 1
ATOM 588 C CA . GLY A 1 75 ? -23.975 -8.890 0.924 1.00 72.19 75 GLY A CA 1
ATOM 589 C C . GLY A 1 75 ? -24.379 -10.272 1.445 1.00 72.19 75 GLY A C 1
ATOM 590 O O . GLY A 1 75 ? -25.346 -10.375 2.190 1.00 72.19 75 GLY A O 1
ATOM 591 N N . LYS A 1 76 ? -23.641 -11.328 1.077 1.00 72.69 76 LYS A N 1
ATOM 592 C CA . LYS A 1 76 ? -23.976 -12.711 1.441 1.00 72.69 76 LYS A CA 1
ATOM 593 C C . LYS A 1 76 ? -23.292 -13.218 2.716 1.00 72.69 76 LYS A C 1
ATOM 595 O O . LYS A 1 76 ? -23.872 -14.051 3.403 1.00 72.69 76 LYS A O 1
ATOM 600 N N . TYR A 1 77 ? -22.070 -12.768 3.012 1.00 68.81 77 TYR A N 1
ATOM 601 C CA . TYR A 1 77 ? -21.212 -13.400 4.026 1.00 68.81 77 TYR A CA 1
ATOM 602 C C . TYR A 1 77 ? -20.733 -12.475 5.153 1.00 68.81 77 TYR A C 1
ATOM 604 O O . TYR A 1 77 ? -20.188 -12.984 6.130 1.00 68.81 77 TYR A O 1
ATOM 612 N N . LEU A 1 78 ? -20.886 -11.146 5.056 1.00 65.56 78 LEU A N 1
ATOM 613 C CA . LEU A 1 78 ? -20.518 -10.258 6.166 1.00 65.56 78 LEU A CA 1
ATOM 614 C C . LEU A 1 78 ? -21.702 -10.078 7.119 1.00 65.56 78 LEU A C 1
ATOM 616 O O . LEU A 1 78 ? -22.701 -9.455 6.769 1.00 65.56 78 LEU A O 1
ATOM 620 N N . THR A 1 79 ? -21.557 -10.583 8.339 1.00 66.06 79 THR A N 1
ATOM 621 C CA . THR A 1 79 ? -22.475 -10.307 9.446 1.00 66.06 79 THR A CA 1
ATOM 622 C C . THR A 1 79 ? -22.237 -8.900 9.995 1.00 66.06 79 THR A C 1
ATOM 624 O O . THR A 1 79 ? -21.106 -8.419 10.045 1.00 66.06 79 THR A O 1
ATOM 627 N N . GLU A 1 80 ? -23.298 -8.213 10.412 1.00 71.69 80 GLU A N 1
ATOM 628 C CA . GLU A 1 80 ? -23.169 -6.877 11.001 1.00 71.69 80 GLU A CA 1
ATOM 629 C C . GLU A 1 80 ? -22.357 -6.898 12.304 1.00 71.69 80 GLU A C 1
ATOM 631 O O . GLU A 1 80 ? -22.305 -7.899 13.022 1.00 71.69 80 GLU A O 1
ATOM 636 N N . SER A 1 81 ? -21.710 -5.772 12.623 1.00 68.62 81 SER A N 1
ATOM 637 C CA . SER A 1 81 ? -20.897 -5.662 13.839 1.00 68.62 81 SER A CA 1
ATOM 638 C C . SER A 1 81 ? -21.744 -5.890 15.096 1.00 68.62 81 SER A C 1
ATOM 640 O O . SER A 1 81 ? -22.769 -5.221 15.262 1.00 68.62 81 SER A O 1
ATOM 642 N N . PRO A 1 82 ? -21.310 -6.751 16.040 1.00 66.19 82 PRO A N 1
ATOM 643 C CA . PRO A 1 82 ? -22.055 -7.001 17.274 1.00 66.19 82 PRO A CA 1
ATOM 644 C C . PRO A 1 82 ? -22.181 -5.733 18.132 1.00 66.19 82 PRO A C 1
ATOM 646 O O . PRO A 1 82 ? -23.183 -5.543 18.815 1.00 66.19 82 PRO A O 1
ATOM 649 N N . ILE A 1 83 ? -21.204 -4.820 18.050 1.00 71.12 83 ILE A N 1
ATOM 650 C CA . ILE A 1 83 ? -21.247 -3.518 18.733 1.00 71.12 83 ILE A CA 1
ATOM 651 C C . ILE A 1 83 ? -22.300 -2.614 18.090 1.00 71.12 83 ILE A C 1
ATOM 653 O O . ILE A 1 83 ? -23.009 -1.892 18.790 1.00 71.12 83 ILE A O 1
ATOM 657 N N . TRP A 1 84 ? -22.418 -2.640 16.762 1.00 75.38 84 TRP A N 1
ATOM 658 C CA . TRP A 1 84 ? -23.443 -1.877 16.058 1.00 75.38 84 TRP A CA 1
ATOM 659 C C . TRP A 1 84 ? -24.844 -2.419 16.359 1.00 75.38 84 TRP A C 1
ATOM 661 O O . TRP A 1 84 ? -25.709 -1.632 16.732 1.00 75.38 84 TRP A O 1
ATOM 671 N N . LEU A 1 85 ? -25.042 -3.741 16.304 1.00 72.62 85 LEU A N 1
ATOM 672 C CA . LEU A 1 85 ? -26.309 -4.396 16.660 1.00 72.62 85 LEU A CA 1
ATOM 673 C C . LEU A 1 85 ? -26.729 -4.062 18.098 1.00 72.62 85 LEU A C 1
ATOM 675 O O . LEU A 1 85 ? -27.852 -3.607 18.324 1.00 72.62 85 LEU A O 1
ATOM 679 N N . ALA A 1 86 ? -25.791 -4.144 19.049 1.00 72.81 86 ALA A N 1
ATOM 680 C CA . ALA A 1 86 ? -26.031 -3.740 20.432 1.00 72.81 86 ALA A CA 1
ATOM 681 C C . ALA A 1 86 ? -26.391 -2.246 20.554 1.00 72.81 86 ALA A C 1
ATOM 683 O O . ALA A 1 86 ? -27.347 -1.894 21.242 1.00 72.81 86 ALA A O 1
ATOM 684 N N . ASN A 1 87 ? -25.695 -1.356 19.837 1.00 73.31 87 ASN A N 1
ATOM 685 C CA . ASN A 1 87 ? -26.000 0.084 19.815 1.00 73.31 87 ASN A CA 1
ATOM 686 C C . ASN A 1 87 ? -27.334 0.425 19.122 1.00 73.31 87 ASN A C 1
ATOM 688 O O . ASN A 1 87 ? -27.904 1.502 19.342 1.00 73.31 87 ASN A O 1
ATOM 692 N N . GLN A 1 88 ? -27.833 -0.459 18.259 1.00 74.00 88 GLN A N 1
ATOM 693 C CA . GLN A 1 88 ? -29.146 -0.357 17.625 1.00 74.00 88 GLN A CA 1
ATOM 694 C C . GLN A 1 88 ? -30.267 -0.953 18.492 1.00 74.00 88 GLN A C 1
ATOM 696 O O . GLN A 1 88 ? -31.434 -0.773 18.155 1.00 74.00 88 GLN A O 1
ATOM 701 N N . GLY A 1 89 ? -29.929 -1.579 19.627 1.00 71.19 89 GLY A N 1
ATOM 702 C CA . GLY A 1 89 ? -30.878 -2.173 20.571 1.00 71.19 89 GLY A CA 1
ATOM 703 C C . GLY A 1 89 ? -31.215 -3.640 20.292 1.00 71.19 89 GLY A C 1
ATOM 704 O O . GLY A 1 89 ? -32.037 -4.204 21.011 1.00 71.19 89 GLY A O 1
ATOM 705 N N . ASP A 1 90 ? -30.589 -4.266 19.289 1.00 75.81 90 ASP A N 1
ATOM 706 C CA . ASP A 1 90 ? -30.756 -5.686 18.960 1.00 75.81 90 ASP A CA 1
ATOM 707 C C . ASP A 1 90 ? -29.708 -6.537 19.692 1.00 75.81 90 ASP A C 1
ATOM 709 O O . ASP A 1 90 ? -28.645 -6.884 19.167 1.00 75.81 90 ASP A O 1
ATOM 713 N N . LEU A 1 91 ? -30.002 -6.836 20.959 1.00 75.12 91 LEU A N 1
ATOM 714 C CA . LEU A 1 91 ? -29.113 -7.611 21.824 1.00 75.12 91 LEU A CA 1
ATOM 715 C C . LEU A 1 91 ? -29.109 -9.100 21.466 1.00 75.12 91 LEU A C 1
ATOM 717 O O . LEU A 1 91 ? -28.083 -9.759 21.638 1.00 75.12 91 LEU A O 1
ATOM 721 N N . LYS A 1 92 ? -30.220 -9.624 20.932 1.00 75.44 92 LYS A N 1
ATOM 722 C CA . LYS A 1 92 ? -30.318 -11.018 20.482 1.00 75.44 92 LYS A CA 1
ATOM 723 C C . LYS A 1 92 ? -29.465 -11.251 19.234 1.00 75.44 92 LYS A C 1
ATOM 725 O O . LYS A 1 92 ? -28.680 -12.197 19.214 1.00 75.44 92 LYS A O 1
ATOM 730 N N . GLY A 1 93 ? -29.541 -10.349 18.250 1.00 71.44 93 GLY A N 1
ATOM 731 C CA . GLY A 1 93 ? -28.676 -10.370 17.070 1.00 71.44 93 GLY A CA 1
ATOM 732 C C . GLY A 1 93 ? -27.198 -10.218 17.434 1.00 71.44 93 GLY A C 1
ATOM 733 O O . GLY A 1 93 ? -26.361 -10.977 16.952 1.00 71.44 93 GLY A O 1
ATOM 734 N N . ALA A 1 94 ? -26.861 -9.310 18.357 1.00 71.38 94 ALA A N 1
ATOM 735 C CA . ALA A 1 94 ? -25.488 -9.161 18.842 1.00 71.38 94 ALA A CA 1
ATOM 736 C C . ALA A 1 94 ? -24.961 -10.433 19.540 1.00 71.38 94 ALA A C 1
ATOM 738 O O . ALA A 1 94 ? -23.826 -10.840 19.292 1.00 71.38 94 ALA A O 1
ATOM 739 N N . ALA A 1 95 ? -25.779 -11.079 20.380 1.00 72.88 95 ALA A N 1
ATOM 740 C CA . ALA A 1 95 ? -25.425 -12.324 21.062 1.00 72.88 95 ALA A CA 1
ATOM 741 C C . ALA A 1 95 ? -25.243 -13.497 20.084 1.00 72.88 95 ALA A C 1
ATOM 743 O O . ALA A 1 95 ? -24.282 -14.253 20.216 1.00 72.88 95 ALA A O 1
ATOM 744 N N . GLN A 1 96 ? -26.099 -13.604 19.062 1.00 76.25 96 GLN A N 1
ATOM 745 C CA . GLN A 1 96 ? -25.969 -14.612 18.008 1.00 76.25 96 GLN A CA 1
ATOM 746 C C . GLN A 1 96 ? -24.684 -14.413 17.193 1.00 76.25 96 GLN A C 1
ATOM 748 O O . GLN A 1 96 ? -23.928 -15.362 17.002 1.00 76.25 96 GLN A O 1
ATOM 753 N N . VAL A 1 97 ? -24.369 -13.175 16.794 1.00 73.50 97 VAL A N 1
ATOM 754 C CA . VAL A 1 97 ? -23.114 -12.863 16.088 1.00 73.50 97 VAL A CA 1
ATOM 755 C C . VAL A 1 97 ? -21.891 -13.169 16.958 1.00 73.50 97 VAL A C 1
ATOM 757 O O . VAL A 1 97 ? -20.892 -13.682 16.452 1.00 73.50 97 VAL A O 1
ATOM 760 N N . LEU A 1 98 ? -21.951 -12.906 18.269 1.00 72.31 98 LEU A N 1
ATOM 761 C CA . LEU A 1 98 ? -20.888 -13.274 19.213 1.00 72.31 98 LEU A CA 1
ATOM 762 C C . LEU A 1 98 ? -20.720 -14.795 19.336 1.00 72.31 98 LEU A C 1
ATOM 764 O O . LEU A 1 98 ? -19.589 -15.285 19.385 1.00 72.31 98 LEU A O 1
ATOM 768 N N . GLN A 1 99 ? -21.817 -15.548 19.333 1.00 75.25 99 GLN A N 1
ATOM 769 C CA . GLN A 1 99 ? -21.773 -17.004 19.380 1.00 75.25 99 GLN A CA 1
ATOM 770 C C . GLN A 1 99 ? -21.226 -17.594 18.072 1.00 75.25 99 GLN A C 1
ATOM 772 O O . GLN A 1 99 ? -20.300 -18.399 18.113 1.00 75.25 99 GLN A O 1
ATOM 777 N N . GLU A 1 100 ? -21.719 -17.152 16.915 1.00 72.88 100 GLU A N 1
ATOM 778 C CA . GLU A 1 100 ? -21.306 -17.659 15.599 1.00 72.88 100 GLU A CA 1
ATOM 779 C C . GLU A 1 100 ? -19.878 -17.235 15.218 1.00 72.88 100 GLU A C 1
ATOM 781 O O . GLU A 1 100 ? -19.107 -18.040 14.700 1.00 72.88 100 GLU A O 1
ATOM 786 N N . SER A 1 101 ? -19.492 -15.984 15.497 1.00 68.38 101 SER A N 1
ATOM 787 C CA . SER A 1 101 ? -18.195 -15.433 15.062 1.00 68.38 101 SER A CA 1
ATOM 788 C C . SER A 1 101 ? -17.072 -15.623 16.085 1.00 68.38 101 SER A C 1
ATOM 790 O O . SER A 1 101 ? -15.894 -15.677 15.717 1.00 68.38 101 SER A O 1
ATOM 792 N N . TYR A 1 102 ? -17.402 -15.700 17.379 1.00 63.41 102 TYR A N 1
ATOM 793 C CA . TYR A 1 102 ? -16.411 -15.755 18.459 1.00 63.41 102 TYR A CA 1
ATOM 794 C C . TYR A 1 102 ? -16.519 -16.990 19.355 1.00 63.41 102 TYR A C 1
ATOM 796 O O . TYR A 1 102 ? -15.631 -17.163 20.191 1.00 63.41 102 TYR A O 1
ATOM 804 N N . ALA A 1 103 ? -17.535 -17.846 19.175 1.00 66.94 103 ALA A N 1
ATOM 805 C CA . ALA A 1 103 ? -17.865 -18.944 20.090 1.00 66.94 103 ALA A CA 1
ATOM 806 C C . ALA A 1 103 ? -18.067 -18.468 21.544 1.00 66.94 103 ALA A C 1
ATOM 808 O O . ALA A 1 103 ? -17.838 -19.212 22.496 1.00 66.94 103 ALA A O 1
ATOM 809 N N . ILE A 1 104 ? -18.474 -17.206 21.725 1.00 69.31 104 ILE A N 1
ATOM 810 C CA . ILE A 1 104 ? -18.784 -16.641 23.038 1.00 69.31 104 ILE A CA 1
ATOM 811 C C . ILE A 1 104 ? -20.273 -16.859 23.283 1.00 69.31 104 ILE A C 1
ATOM 813 O O . ILE A 1 104 ? -21.110 -16.271 22.600 1.00 69.31 104 ILE A O 1
ATOM 817 N N . HIS A 1 105 ? -20.605 -17.682 24.276 1.00 66.56 105 HIS A N 1
ATOM 818 C CA . HIS A 1 105 ? -21.980 -17.856 24.738 1.00 66.56 105 HIS A CA 1
ATOM 819 C C . HIS A 1 105 ? -22.419 -16.631 25.548 1.00 66.56 105 HIS A C 1
ATOM 821 O O . HIS A 1 105 ? -22.347 -16.612 26.775 1.00 66.56 105 HIS A O 1
ATOM 827 N N . ALA A 1 106 ? -22.838 -15.580 24.847 1.00 63.00 106 ALA A N 1
ATOM 828 C CA . ALA A 1 106 ? -23.470 -14.418 25.454 1.00 63.00 106 ALA A CA 1
ATOM 829 C C . ALA A 1 106 ? -24.967 -14.702 25.651 1.00 63.00 106 ALA A C 1
ATOM 831 O O . ALA A 1 106 ? -25.675 -15.006 24.694 1.00 63.00 106 ALA A O 1
ATOM 832 N N . VAL A 1 107 ? -25.460 -14.599 26.886 1.00 62.47 107 VAL A N 1
ATOM 833 C CA . VAL A 1 107 ? -26.894 -14.714 27.187 1.00 62.47 107 VAL A CA 1
ATOM 834 C C . VAL A 1 107 ? -27.486 -13.309 27.218 1.00 62.47 107 VAL A C 1
ATOM 836 O O . V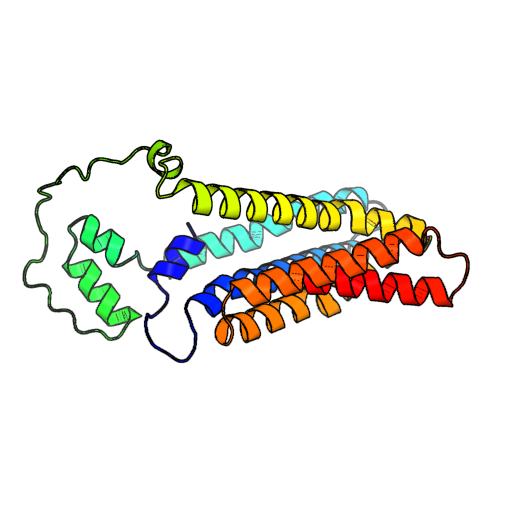AL A 1 107 ? -27.169 -12.517 28.104 1.00 62.47 107 VAL A O 1
ATOM 839 N N . ALA A 1 108 ? -28.329 -12.982 26.240 1.00 60.22 108 ALA A N 1
ATOM 840 C CA . ALA A 1 108 ? -29.112 -11.752 26.263 1.00 60.22 108 ALA A CA 1
ATOM 841 C C . ALA A 1 108 ? -30.380 -11.979 27.103 1.00 60.22 108 ALA A C 1
ATOM 843 O O . ALA A 1 108 ? -31.299 -12.666 26.668 1.00 60.22 108 ALA A O 1
ATOM 844 N N . THR A 1 109 ? -30.437 -11.404 28.308 1.00 60.19 109 THR A N 1
ATOM 845 C CA . THR A 1 109 ? -31.615 -11.480 29.199 1.00 60.19 109 THR A CA 1
ATOM 846 C C . THR A 1 109 ? -32.818 -10.683 28.663 1.00 60.19 109 THR A C 1
ATOM 848 O O . THR A 1 109 ? -33.940 -10.878 29.119 1.00 60.19 109 THR A O 1
ATOM 851 N N . VAL A 1 110 ? -32.607 -9.793 27.685 1.00 61.88 110 VAL A N 1
ATOM 852 C CA . VAL A 1 110 ? -33.634 -8.937 27.065 1.00 61.88 110 VAL A CA 1
ATOM 853 C C . VAL A 1 110 ? -33.459 -8.973 25.541 1.00 61.88 110 VAL A C 1
ATOM 855 O O . VAL A 1 110 ? -32.351 -8.750 25.058 1.00 61.88 110 VAL A O 1
ATOM 858 N N . GLU A 1 111 ? -34.526 -9.253 24.777 1.00 59.62 111 GLU A N 1
ATOM 859 C CA . GLU A 1 111 ? -34.446 -9.392 23.306 1.00 59.62 111 GLU A CA 1
ATOM 860 C C . GLU A 1 111 ? -34.194 -8.063 22.584 1.00 59.62 111 GLU A C 1
ATOM 862 O O . GLU A 1 111 ? -33.391 -8.003 21.653 1.00 59.62 111 GLU A O 1
ATOM 867 N N . LYS A 1 112 ? -34.867 -6.997 23.023 1.00 57.56 112 LYS A N 1
ATOM 868 C CA . LYS A 1 112 ? -34.712 -5.634 22.514 1.00 57.56 112 LYS A CA 1
ATOM 869 C C . LYS A 1 112 ? -34.814 -4.653 23.664 1.00 57.56 112 LYS A C 1
ATOM 871 O O . LYS A 1 112 ? -35.753 -4.716 24.451 1.00 57.56 112 LYS A O 1
ATOM 876 N N . VAL A 1 113 ? -33.867 -3.730 23.735 1.00 65.00 113 VAL A N 1
ATOM 877 C CA . VAL A 1 113 ? -33.942 -2.602 24.666 1.00 65.00 113 VAL A CA 1
ATOM 878 C C . VAL A 1 113 ? -34.467 -1.405 23.886 1.00 65.00 113 VAL A C 1
ATOM 880 O O . VAL A 1 113 ? -33.872 -1.013 22.879 1.00 65.00 113 VAL A O 1
ATOM 883 N N . GLU A 1 114 ? -35.591 -0.833 24.326 1.00 56.00 114 GLU A N 1
ATOM 884 C CA . GLU A 1 114 ? -36.033 0.465 23.821 1.00 56.00 114 GLU A CA 1
ATOM 885 C C . GLU A 1 114 ? -34.935 1.490 24.088 1.00 56.00 114 GLU A C 1
ATOM 887 O O . GLU A 1 114 ? -34.416 1.611 25.198 1.00 56.00 114 GLU A O 1
ATOM 892 N N . ARG A 1 115 ? -34.542 2.212 23.038 1.00 57.78 115 ARG A N 1
ATOM 893 C CA . ARG A 1 115 ? -33.508 3.236 23.132 1.00 57.78 115 ARG A CA 1
ATOM 894 C C . ARG A 1 115 ? -33.945 4.331 24.102 1.00 57.78 115 ARG A C 1
ATOM 896 O O . ARG A 1 115 ? -34.545 5.320 23.686 1.00 57.78 115 ARG A O 1
ATOM 903 N N . THR A 1 116 ? -33.464 4.278 25.335 1.00 52.62 116 THR A N 1
ATOM 904 C CA . THR A 1 116 ? -33.124 5.504 26.053 1.00 52.62 116 THR A CA 1
ATOM 905 C C . THR A 1 116 ? -31.843 5.999 25.405 1.00 52.62 116 THR A C 1
ATOM 907 O O . THR A 1 116 ? -30.736 5.675 25.826 1.00 52.62 116 THR A O 1
ATOM 910 N N . ALA A 1 117 ? -31.979 6.680 24.266 1.00 54.41 117 ALA A N 1
ATOM 911 C CA . ALA A 1 117 ? -30.853 7.322 23.619 1.00 54.41 117 ALA A CA 1
ATOM 912 C C . ALA A 1 117 ? -30.364 8.426 24.559 1.00 54.41 117 ALA A C 1
ATOM 914 O O . ALA A 1 117 ? -30.748 9.587 24.417 1.00 54.41 117 ALA A O 1
ATOM 915 N N . GLU A 1 118 ? -29.507 8.079 25.521 1.00 55.84 118 GLU A N 1
ATOM 916 C CA . GLU A 1 118 ? -28.566 9.047 26.046 1.00 55.84 118 GLU A CA 1
ATOM 917 C C . GLU A 1 118 ? -27.858 9.588 24.814 1.00 55.84 118 GLU A C 1
ATOM 919 O O . GLU A 1 118 ? -27.078 8.896 24.151 1.00 55.84 118 GLU A O 1
ATOM 924 N N . LYS A 1 119 ? -28.218 10.817 24.434 1.00 52.62 119 LYS A N 1
ATOM 925 C CA . LYS A 1 119 ? -27.493 11.584 23.437 1.00 52.62 119 LYS A CA 1
ATOM 926 C C . LYS A 1 119 ? -26.099 11.760 24.018 1.00 52.62 119 LYS A C 1
ATOM 928 O O . LYS A 1 119 ? -25.827 12.780 24.647 1.00 52.62 119 LYS A O 1
ATOM 933 N N . LYS A 1 120 ? -25.215 10.772 23.823 1.00 58.47 120 LYS A N 1
ATOM 934 C CA . LYS A 1 120 ? -23.776 10.955 23.975 1.00 58.47 120 LYS A CA 1
ATOM 935 C C . LYS A 1 120 ? -23.489 12.222 23.202 1.00 58.47 120 LYS A C 1
ATOM 937 O O . LYS A 1 120 ? -23.725 12.266 21.990 1.00 58.47 120 LYS A O 1
ATOM 942 N N . LYS A 1 121 ? -23.123 13.277 23.934 1.00 58.22 121 LYS A N 1
ATOM 943 C CA . LYS A 1 121 ? -22.804 14.581 23.368 1.00 58.22 121 LYS A CA 1
ATOM 944 C C . LYS A 1 121 ? -21.820 14.272 22.251 1.00 58.22 121 LYS A C 1
ATOM 946 O O . LYS A 1 121 ? -20.756 13.722 22.521 1.00 58.22 121 LYS A O 1
ATOM 951 N N . ARG A 1 122 ? -22.231 14.477 20.997 1.00 59.38 122 ARG A N 1
ATOM 952 C CA . ARG A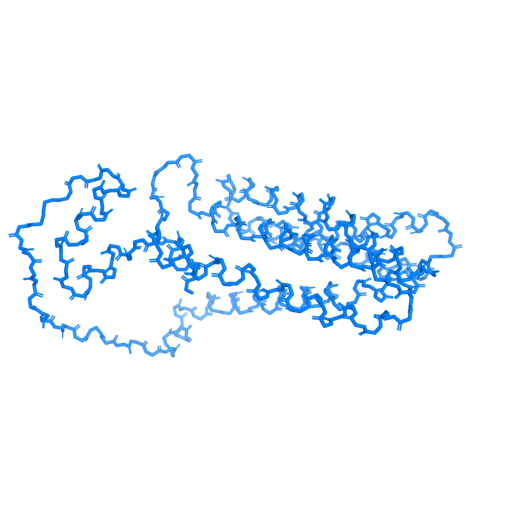 1 122 ? -21.339 14.287 19.856 1.00 59.38 122 ARG A CA 1
ATOM 953 C C . ARG A 1 122 ? -20.290 15.369 20.007 1.00 59.38 122 ARG A C 1
ATOM 955 O O . ARG A 1 122 ? -20.525 16.514 19.635 1.00 59.38 122 ARG A O 1
ATOM 962 N N . GLU A 1 123 ? -19.204 15.027 20.682 1.00 68.75 123 GLU A N 1
ATOM 963 C CA . GLU A 1 123 ? -18.052 15.893 20.791 1.00 68.75 123 GLU A CA 1
ATOM 964 C C . GLU A 1 123 ? -17.610 16.216 19.365 1.00 68.75 123 GLU A C 1
ATOM 966 O O . GLU A 1 123 ? -17.400 15.322 18.543 1.00 68.75 123 GLU A O 1
ATOM 971 N N . GLY A 1 124 ? -17.609 17.506 19.033 1.00 76.19 124 GLY A N 1
ATOM 972 C CA . GLY A 1 124 ? -17.241 17.959 17.700 1.00 76.19 124 GLY A CA 1
ATOM 973 C C . GLY A 1 124 ? -15.775 17.651 17.402 1.00 76.19 124 GLY A C 1
ATOM 974 O O . GLY A 1 124 ? -14.965 17.458 18.310 1.00 76.19 124 GLY A O 1
ATOM 975 N N . PHE A 1 125 ? -15.404 17.683 16.120 1.00 75.50 125 PHE A N 1
ATOM 976 C CA . PHE A 1 125 ? -14.017 17.500 15.666 1.00 75.50 125 PHE A CA 1
ATOM 977 C C . PHE A 1 125 ? -13.010 18.442 16.355 1.00 75.50 125 PHE A C 1
ATOM 979 O O . PHE A 1 125 ? -11.821 18.141 16.421 1.00 75.50 125 PHE A O 1
ATOM 986 N N . THR A 1 126 ? -13.483 19.553 16.924 1.00 79.88 126 THR A N 1
ATOM 987 C CA . THR A 1 126 ? -12.700 20.521 17.704 1.00 79.88 126 THR A CA 1
ATOM 988 C C . THR A 1 126 ? -12.038 19.926 18.949 1.00 79.88 126 THR A C 1
ATOM 990 O O . THR A 1 126 ? -11.001 20.432 19.372 1.00 79.88 126 THR A O 1
ATOM 993 N N . VAL A 1 127 ? -12.556 18.825 19.509 1.00 82.19 127 VAL A N 1
ATOM 994 C CA . VAL A 1 127 ? -11.942 18.157 20.673 1.00 82.19 127 VAL A CA 1
ATOM 995 C C . VAL A 1 127 ? -10.551 17.603 20.354 1.00 82.19 127 VAL A C 1
ATOM 997 O O . VAL A 1 127 ? -9.679 17.597 21.224 1.00 82.19 127 VAL A O 1
ATOM 1000 N N . LEU A 1 128 ? -10.292 17.240 19.093 1.00 80.38 128 LEU A N 1
ATOM 1001 C CA . LEU A 1 128 ? -8.977 16.771 18.639 1.00 80.38 128 LEU A CA 1
ATOM 1002 C C . LEU A 1 128 ? -7.887 17.852 18.745 1.00 80.38 128 LEU A C 1
ATOM 1004 O O . LEU A 1 128 ? -6.703 17.519 18.808 1.00 80.38 128 LEU A O 1
ATOM 1008 N N . PHE A 1 129 ? -8.273 19.129 18.802 1.00 85.56 129 PHE A N 1
ATOM 1009 C CA . PHE A 1 129 ? -7.366 20.275 18.913 1.00 85.56 129 PHE A CA 1
ATOM 1010 C C . PHE A 1 129 ? -7.235 20.813 20.346 1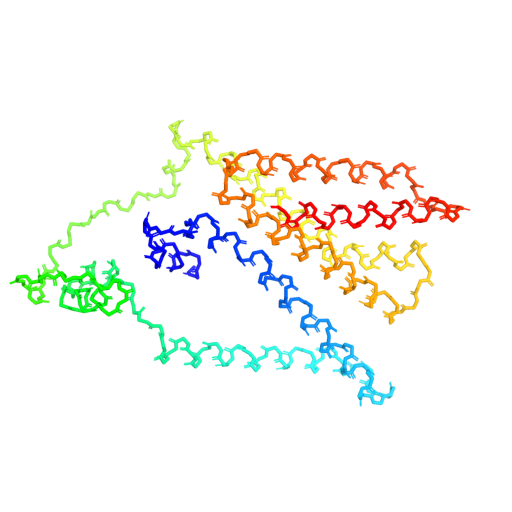.00 85.56 129 PHE A C 1
ATOM 1012 O O . PHE A 1 129 ? -6.556 21.811 20.575 1.00 85.56 129 PHE A O 1
ATOM 1019 N N . ASN A 1 130 ? -7.847 20.154 21.335 1.00 87.50 130 ASN A N 1
ATOM 1020 C CA . ASN A 1 130 ? -7.666 20.511 22.741 1.00 87.50 130 ASN A CA 1
ATOM 1021 C C . ASN A 1 130 ? -6.232 20.177 23.209 1.00 87.50 130 ASN A C 1
ATOM 1023 O O . ASN A 1 130 ? -5.643 19.212 22.723 1.00 87.50 130 ASN A O 1
ATOM 1027 N N . LYS A 1 131 ? -5.676 20.914 24.186 1.00 84.69 131 LYS A N 1
ATOM 1028 C CA . LYS A 1 131 ? -4.289 20.763 24.691 1.00 84.69 131 LYS A CA 1
ATOM 1029 C C . LYS A 1 131 ? -3.896 19.312 24.997 1.00 84.69 131 LYS A C 1
ATOM 1031 O O . LYS A 1 131 ? -2.755 18.929 24.764 1.00 84.69 131 LYS A O 1
ATOM 1036 N N . THR A 1 132 ? -4.838 18.504 25.477 1.00 86.31 132 THR A N 1
ATOM 1037 C CA . THR A 1 132 ? -4.622 17.084 25.794 1.00 86.31 132 THR A CA 1
ATOM 1038 C C . THR A 1 132 ? -4.397 16.208 24.555 1.00 86.31 132 THR A C 1
ATOM 1040 O O . THR A 1 132 ? -3.607 15.265 24.602 1.00 86.31 132 THR A O 1
ATOM 1043 N N . TYR A 1 133 ? -5.085 16.493 23.444 1.00 84.56 133 TYR A N 1
ATOM 1044 C CA . TYR A 1 133 ? -5.055 15.676 22.223 1.00 84.56 133 TYR A CA 1
ATOM 1045 C C . TYR A 1 133 ? -4.203 16.282 21.106 1.00 84.56 133 TYR A C 1
ATOM 1047 O O . TYR A 1 133 ? -3.716 15.541 20.254 1.00 84.56 133 TYR A O 1
ATOM 1055 N N . LEU A 1 134 ? -3.942 17.590 21.155 1.00 88.25 134 LEU A N 1
ATOM 1056 C CA . LEU A 1 134 ? -3.220 18.339 20.131 1.00 88.25 134 LEU A CA 1
ATOM 1057 C C . LEU A 1 134 ? -1.866 17.710 19.745 1.00 88.25 134 LEU A C 1
ATOM 1059 O O . LEU A 1 134 ? -1.642 17.537 18.547 1.00 88.25 134 LEU A O 1
ATOM 1063 N N . PRO A 1 135 ? -0.991 17.271 20.680 1.00 89.62 135 PRO A N 1
ATOM 1064 C CA . PRO A 1 135 ? 0.273 16.636 20.297 1.00 89.62 135 PRO A CA 1
ATOM 1065 C C . PRO A 1 135 ? 0.073 15.345 19.494 1.00 89.62 135 PRO A C 1
ATOM 1067 O O . PRO A 1 135 ? 0.812 15.074 18.551 1.00 89.62 135 PRO A O 1
ATOM 1070 N N . ARG A 1 136 ? -0.951 14.551 19.834 1.00 87.94 136 ARG A N 1
ATOM 1071 C CA . ARG A 1 136 ? -1.269 13.296 19.131 1.00 87.94 136 ARG A CA 1
ATOM 1072 C C . ARG A 1 136 ? -1.842 13.577 17.746 1.00 87.94 136 ARG A C 1
ATOM 1074 O O . ARG A 1 136 ? -1.469 12.903 16.791 1.00 87.94 136 ARG A O 1
ATOM 1081 N N . THR A 1 137 ? -2.693 14.594 17.638 1.00 89.00 137 THR A N 1
ATOM 1082 C CA . THR A 1 137 ? -3.282 15.046 16.374 1.00 89.00 137 THR A CA 1
ATOM 1083 C C . THR A 1 137 ? -2.210 15.555 15.415 1.00 89.00 137 THR A C 1
ATOM 1085 O O . THR A 1 137 ? -2.191 15.137 14.263 1.00 89.00 137 THR A O 1
ATOM 1088 N N . ILE A 1 138 ? -1.265 16.377 15.887 1.00 90.81 138 ILE A N 1
ATOM 1089 C CA . ILE A 1 138 ? -0.157 16.880 15.060 1.00 90.81 138 ILE A CA 1
ATOM 1090 C C . ILE A 1 138 ? 0.699 15.724 14.539 1.00 90.81 138 ILE A C 1
ATOM 1092 O O . ILE A 1 138 ? 0.942 15.643 13.339 1.00 90.81 138 ILE A O 1
ATOM 1096 N N . VAL A 1 139 ? 1.112 14.798 15.412 1.00 89.94 139 VAL A N 1
ATOM 1097 C CA . VAL A 1 139 ? 1.910 13.633 14.997 1.00 89.94 139 VAL A CA 1
ATOM 1098 C C . VAL A 1 139 ? 1.158 12.797 13.960 1.00 89.94 139 VAL A C 1
ATOM 1100 O O . VAL A 1 139 ? 1.738 12.420 12.945 1.00 89.94 139 VAL A O 1
ATOM 1103 N N . ALA A 1 140 ? -0.137 12.547 14.168 1.00 88.25 140 ALA A N 1
ATOM 1104 C CA . ALA A 1 140 ? -0.951 11.802 13.214 1.00 88.25 140 ALA A CA 1
ATOM 1105 C C . ALA A 1 140 ? -1.061 12.514 11.857 1.00 88.25 140 ALA A C 1
ATOM 1107 O O . ALA A 1 140 ? -0.916 11.857 10.827 1.00 88.25 140 ALA A O 1
ATOM 1108 N N . ILE A 1 141 ? -1.277 13.835 11.848 1.00 90.62 141 ILE A N 1
ATOM 1109 C CA . ILE A 1 141 ? -1.348 14.646 10.625 1.00 90.62 141 ILE A CA 1
ATOM 1110 C C . ILE A 1 141 ? -0.024 14.581 9.865 1.00 90.62 141 ILE A C 1
ATOM 1112 O O . ILE A 1 141 ? -0.028 14.280 8.676 1.00 90.62 141 ILE A O 1
ATOM 1116 N N . VAL A 1 142 ? 1.101 14.811 10.546 1.00 91.81 142 VAL A N 1
ATOM 1117 C CA . VAL A 1 142 ? 2.431 14.787 9.920 1.00 91.81 142 VAL A CA 1
ATOM 1118 C C . VAL A 1 142 ? 2.709 13.423 9.296 1.00 91.81 142 VAL A C 1
ATOM 1120 O O . VAL A 1 142 ? 3.113 13.362 8.142 1.00 91.81 142 VAL A O 1
ATOM 1123 N N . ILE A 1 143 ? 2.425 12.330 10.011 1.00 89.12 143 ILE A N 1
ATOM 1124 C CA . ILE A 1 143 ? 2.605 10.974 9.475 1.00 89.12 143 ILE A CA 1
ATOM 1125 C C . ILE A 1 143 ? 1.752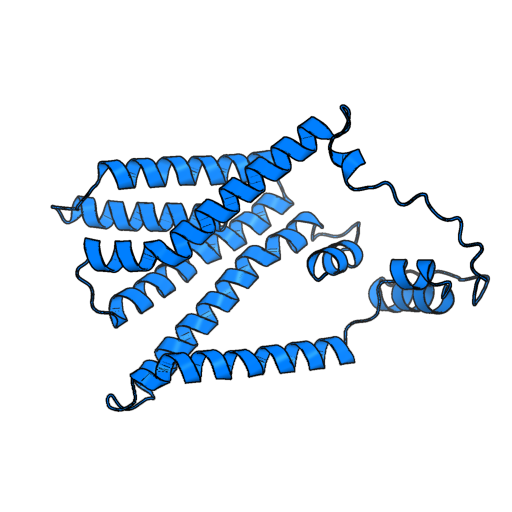 10.767 8.218 1.00 89.12 143 ILE A C 1
ATOM 1127 O O . ILE A 1 143 ? 2.269 10.293 7.213 1.00 89.12 143 ILE A O 1
ATOM 1131 N N . HIS A 1 144 ? 0.469 11.143 8.242 1.00 88.19 144 HIS A N 1
ATOM 1132 C CA . HIS A 1 144 ? -0.417 10.938 7.092 1.00 88.19 144 HIS A CA 1
ATOM 1133 C C . HIS A 1 144 ? -0.022 11.787 5.884 1.00 88.19 144 HIS A C 1
ATOM 1135 O O . HIS A 1 144 ? -0.089 11.294 4.761 1.00 88.19 144 HIS A O 1
ATOM 1141 N N . ILE A 1 145 ? 0.409 13.033 6.100 1.00 91.19 145 ILE A N 1
ATOM 1142 C CA . ILE A 1 145 ? 0.922 13.885 5.024 1.00 91.19 145 ILE A CA 1
ATOM 1143 C C . ILE A 1 145 ? 2.173 13.244 4.419 1.00 91.19 145 ILE A C 1
ATOM 1145 O O . ILE A 1 145 ? 2.224 13.061 3.206 1.00 91.19 145 ILE A O 1
ATOM 1149 N N . SER A 1 146 ? 3.144 12.841 5.243 1.00 88.75 146 SER A N 1
ATOM 1150 C CA . SER A 1 146 ? 4.377 12.210 4.760 1.00 88.75 146 SER A CA 1
ATOM 1151 C C . SER A 1 146 ? 4.099 10.940 3.956 1.00 88.75 146 SER A C 1
ATOM 1153 O O . SER A 1 146 ? 4.606 10.809 2.845 1.00 88.75 146 SER A O 1
ATOM 1155 N N . VAL A 1 147 ? 3.245 10.043 4.462 1.00 86.56 147 VAL A N 1
ATOM 1156 C CA . VAL A 1 147 ? 2.865 8.807 3.754 1.00 86.56 147 VAL A CA 1
ATOM 1157 C C . VAL A 1 147 ? 2.157 9.123 2.433 1.00 86.56 147 VAL A C 1
ATOM 1159 O O . VAL A 1 147 ? 2.476 8.524 1.411 1.00 86.56 147 VAL A O 1
ATOM 1162 N N . ALA A 1 148 ? 1.242 10.098 2.410 1.00 87.50 148 ALA A N 1
ATOM 1163 C CA . ALA A 1 148 ? 0.542 10.484 1.185 1.00 87.50 148 ALA A CA 1
ATOM 1164 C C . ALA A 1 148 ? 1.500 11.039 0.117 1.00 87.50 148 ALA A C 1
ATOM 1166 O O . ALA A 1 148 ? 1.406 10.665 -1.055 1.00 87.50 148 ALA A O 1
ATOM 1167 N N . PHE A 1 149 ? 2.444 11.898 0.509 1.00 87.56 149 PHE A N 1
ATOM 1168 C CA . PHE A 1 149 ? 3.467 12.422 -0.400 1.00 87.56 149 PHE A CA 1
ATOM 1169 C C . PHE A 1 149 ? 4.375 11.316 -0.939 1.00 87.56 149 PHE A C 1
ATOM 1171 O O . PHE A 1 149 ? 4.660 11.279 -2.133 1.00 87.56 149 PHE A O 1
ATOM 1178 N N . GLN A 1 150 ? 4.805 10.386 -0.090 1.00 84.62 150 GLN A N 1
ATOM 1179 C CA . GLN A 1 150 ? 5.653 9.270 -0.511 1.00 84.62 150 GLN A CA 1
ATOM 1180 C C . GLN A 1 150 ? 4.938 8.357 -1.499 1.00 84.62 150 GLN A C 1
ATOM 1182 O O . GLN A 1 150 ? 5.453 8.106 -2.588 1.00 84.62 150 GLN A O 1
ATOM 1187 N N . TYR A 1 151 ? 3.725 7.934 -1.148 1.00 83.31 151 TYR A N 1
ATOM 1188 C CA . TYR A 1 151 ? 2.907 7.066 -1.981 1.00 83.31 151 TYR A CA 1
ATOM 1189 C C . TYR A 1 151 ? 2.646 7.686 -3.360 1.00 83.31 151 TYR A C 1
ATOM 1191 O O . TYR A 1 151 ? 2.841 7.046 -4.392 1.00 83.31 151 TYR A O 1
ATOM 1199 N N . THR A 1 152 ? 2.258 8.965 -3.396 1.00 85.62 152 THR A N 1
ATOM 1200 C CA . THR A 1 152 ? 2.033 9.674 -4.667 1.00 85.62 152 THR A CA 1
ATOM 1201 C C . THR A 1 152 ? 3.323 9.842 -5.464 1.00 85.62 152 THR A C 1
ATOM 1203 O O . THR A 1 152 ? 3.301 9.715 -6.688 1.00 85.62 152 THR A O 1
ATOM 1206 N N . THR A 1 153 ? 4.460 10.045 -4.793 1.00 85.88 153 THR A N 1
ATOM 1207 C CA . THR A 1 153 ? 5.762 10.114 -5.464 1.00 85.88 153 THR A CA 1
ATOM 1208 C C . THR A 1 153 ? 6.090 8.792 -6.157 1.00 85.88 153 THR A C 1
ATOM 1210 O O . THR A 1 153 ? 6.427 8.792 -7.337 1.00 85.88 153 THR A O 1
ATOM 1213 N N . ILE A 1 154 ? 5.922 7.654 -5.479 1.00 83.56 154 ILE A N 1
ATOM 1214 C CA . ILE A 1 154 ? 6.136 6.329 -6.081 1.00 83.56 154 ILE A CA 1
ATOM 1215 C C . ILE A 1 154 ? 5.171 6.119 -7.250 1.00 83.56 154 ILE A C 1
ATOM 1217 O O . ILE A 1 154 ? 5.604 5.811 -8.357 1.00 83.56 154 ILE A O 1
ATOM 1221 N N . ALA A 1 155 ? 3.873 6.336 -7.035 1.00 80.06 155 ALA A N 1
ATOM 1222 C CA . ALA A 1 155 ? 2.851 6.039 -8.033 1.00 80.06 155 ALA A CA 1
ATOM 1223 C C . ALA A 1 155 ? 3.032 6.828 -9.343 1.00 80.06 155 ALA A C 1
ATOM 1225 O O . ALA A 1 155 ? 2.861 6.265 -10.423 1.00 80.06 155 ALA A O 1
ATOM 1226 N N . PHE A 1 156 ? 3.390 8.115 -9.263 1.00 81.81 156 PHE A N 1
ATOM 1227 C CA . PHE A 1 156 ? 3.497 8.979 -10.444 1.00 81.81 156 PHE A CA 1
ATOM 1228 C C . PHE A 1 156 ? 4.918 9.100 -10.998 1.00 81.81 156 PHE A C 1
ATOM 1230 O O . PHE A 1 156 ? 5.102 9.169 -12.217 1.00 81.81 156 PHE A O 1
ATOM 1237 N N . PHE A 1 157 ? 5.934 9.131 -10.135 1.00 82.56 157 PHE A N 1
ATOM 1238 C CA . PHE A 1 157 ? 7.303 9.399 -10.569 1.00 82.56 157 PHE A CA 1
ATOM 1239 C C . PHE A 1 157 ? 8.115 8.134 -10.807 1.00 8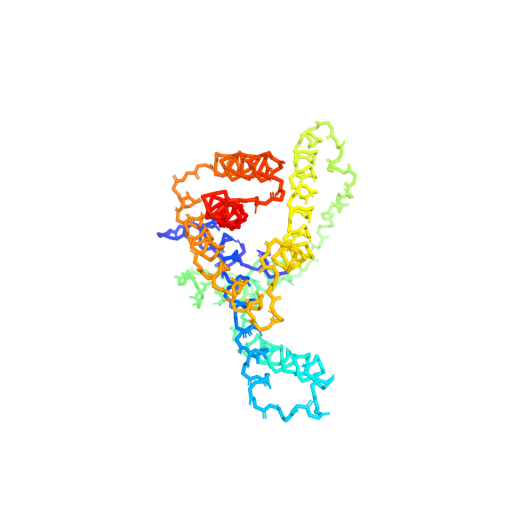2.56 157 PHE A C 1
ATOM 1241 O O . PHE A 1 157 ? 9.028 8.200 -11.622 1.00 82.56 157 PHE A O 1
ATOM 1248 N N . LEU A 1 158 ? 7.789 6.980 -10.211 1.00 81.06 158 LEU A N 1
ATOM 1249 C CA . LEU A 1 158 ? 8.551 5.748 -10.456 1.00 81.06 158 LEU A CA 1
ATOM 1250 C C . LEU A 1 158 ? 8.604 5.366 -11.950 1.00 81.06 158 LEU A C 1
ATOM 1252 O O . LEU A 1 158 ? 9.710 5.142 -12.441 1.00 81.06 158 LEU A O 1
ATOM 1256 N N . PRO A 1 159 ? 7.494 5.375 -12.723 1.00 77.19 159 PRO A N 1
ATOM 1257 C CA . PRO A 1 159 ? 7.559 5.084 -14.159 1.00 77.19 159 PRO A CA 1
ATOM 1258 C C . PRO A 1 159 ? 8.387 6.121 -14.933 1.00 77.19 159 PRO A C 1
ATOM 1260 O O . PRO A 1 159 ? 9.107 5.786 -15.872 1.00 77.19 159 PRO A O 1
ATOM 1263 N N . SER A 1 160 ? 8.323 7.388 -14.516 1.00 79.25 160 SER A N 1
ATOM 1264 C CA . SER A 1 160 ? 9.084 8.483 -15.130 1.00 79.25 160 SER A CA 1
ATOM 1265 C C . SER A 1 160 ? 10.584 8.385 -14.829 1.00 79.25 160 SER A C 1
ATOM 1267 O O . SER A 1 160 ? 11.409 8.659 -15.696 1.00 79.25 160 SER A O 1
ATOM 1269 N N . ILE A 1 161 ? 10.950 7.970 -13.614 1.00 78.75 161 ILE A N 1
ATOM 1270 C CA . ILE A 1 161 ? 12.337 7.705 -13.216 1.00 78.75 161 ILE A CA 1
ATOM 1271 C C . ILE A 1 161 ? 12.860 6.511 -14.012 1.00 78.75 161 ILE A C 1
ATOM 1273 O O . ILE A 1 161 ? 13.935 6.597 -14.593 1.00 78.75 161 ILE A O 1
ATOM 1277 N N . LEU A 1 162 ? 12.081 5.428 -14.115 1.00 75.88 162 LEU A N 1
ATOM 1278 C CA . LEU A 1 162 ? 12.485 4.239 -14.861 1.00 75.88 162 LEU A CA 1
ATOM 1279 C C . LEU A 1 162 ? 12.697 4.534 -16.357 1.00 75.88 162 LEU A C 1
ATOM 1281 O O . LEU A 1 162 ? 13.727 4.179 -16.922 1.00 75.88 162 LEU A O 1
ATOM 1285 N N . THR A 1 163 ? 11.771 5.241 -17.002 1.00 75.81 163 THR A N 1
ATOM 1286 C CA . THR A 1 163 ? 11.911 5.578 -18.431 1.00 75.81 163 THR A CA 1
ATOM 1287 C C . THR A 1 163 ? 13.107 6.492 -18.702 1.00 75.81 163 THR A C 1
ATOM 1289 O O . THR A 1 163 ? 13.852 6.245 -19.647 1.00 75.81 163 THR A O 1
ATOM 1292 N N . ARG A 1 164 ? 13.346 7.505 -17.854 1.00 73.75 164 ARG A N 1
ATOM 1293 C CA . ARG A 1 164 ? 14.479 8.436 -18.013 1.00 73.75 164 ARG A CA 1
ATOM 1294 C C . ARG A 1 164 ? 15.834 7.798 -17.721 1.00 73.75 164 ARG A C 1
ATOM 1296 O O . ARG A 1 164 ? 16.776 8.016 -18.468 1.00 73.75 164 ARG A O 1
ATOM 1303 N N . PHE A 1 165 ? 15.941 7.015 -16.651 1.00 67.38 165 PHE A N 1
ATOM 1304 C CA . PHE A 1 165 ? 17.223 6.446 -16.225 1.00 67.38 165 PHE A CA 1
ATOM 1305 C C . PHE A 1 165 ? 17.643 5.257 -17.087 1.00 67.38 165 PHE A C 1
ATOM 1307 O O . PHE A 1 165 ? 18.830 5.057 -17.329 1.00 67.38 165 PHE A O 1
ATOM 1314 N N . PHE A 1 166 ? 16.679 4.458 -17.547 1.00 65.44 166 PHE A N 1
ATOM 1315 C CA . PHE A 1 166 ? 16.961 3.177 -18.193 1.00 65.44 166 PHE A CA 1
ATOM 1316 C C . PHE A 1 166 ? 16.661 3.179 -19.695 1.00 65.44 166 PHE A C 1
ATOM 1318 O O . PHE A 1 166 ? 16.781 2.122 -20.306 1.00 65.44 166 PHE A O 1
ATOM 1325 N N . HIS A 1 167 ? 16.258 4.321 -20.279 1.00 66.81 167 HIS A N 1
ATOM 1326 C CA . HIS A 1 167 ? 15.882 4.454 -21.698 1.00 66.81 167 HIS A CA 1
ATOM 1327 C C . HIS A 1 167 ? 14.967 3.313 -22.170 1.00 66.81 167 HIS A C 1
ATOM 1329 O O . HIS A 1 167 ? 15.125 2.772 -23.262 1.00 66.81 167 HIS A O 1
ATOM 1335 N N . THR A 1 168 ? 14.064 2.871 -21.293 1.00 62.59 168 THR A N 1
ATOM 1336 C CA . THR A 1 168 ? 13.324 1.628 -21.499 1.00 62.59 168 THR A CA 1
ATOM 1337 C C . THR A 1 168 ? 12.024 1.874 -22.232 1.00 62.59 168 THR A C 1
ATOM 1339 O O . THR A 1 168 ? 11.296 2.822 -21.936 1.00 62.59 168 THR A O 1
ATOM 1342 N N . ASP A 1 169 ? 11.706 0.957 -23.141 1.00 69.31 169 ASP A N 1
ATOM 1343 C CA . ASP A 1 169 ? 10.391 0.884 -23.759 1.00 69.31 169 ASP A CA 1
ATOM 1344 C C . ASP A 1 169 ? 9.299 0.628 -22.713 1.00 69.31 169 ASP A C 1
ATOM 1346 O O . ASP A 1 169 ? 9.529 0.027 -21.657 1.00 69.31 169 ASP A O 1
ATOM 1350 N N . VAL A 1 170 ? 8.072 1.034 -23.051 1.00 69.56 170 VAL A N 1
ATOM 1351 C CA . VAL A 1 170 ? 6.880 0.962 -22.187 1.00 69.56 170 VAL A CA 1
ATOM 1352 C C . VAL A 1 170 ? 6.698 -0.424 -21.555 1.00 69.56 170 VAL A C 1
ATOM 1354 O O . VAL A 1 170 ? 6.392 -0.532 -20.367 1.00 69.56 170 VAL A O 1
ATOM 1357 N N . LEU A 1 171 ? 6.932 -1.494 -22.320 1.00 70.12 171 LEU A N 1
ATOM 1358 C CA . LEU A 1 171 ? 6.832 -2.874 -21.838 1.00 70.12 171 LEU A CA 1
ATOM 1359 C C . LEU A 1 171 ? 7.833 -3.198 -20.732 1.00 70.12 171 LEU A C 1
ATOM 1361 O O . LEU A 1 171 ? 7.475 -3.811 -19.720 1.00 70.12 171 LEU A O 1
ATOM 1365 N N . THR A 1 172 ? 9.083 -2.787 -20.916 1.00 74.06 172 THR A N 1
ATOM 1366 C CA . THR A 1 172 ? 10.140 -3.037 -19.942 1.00 74.06 172 THR A CA 1
ATOM 1367 C C . THR A 1 172 ? 9.890 -2.210 -18.689 1.00 74.06 172 THR A C 1
ATOM 1369 O O . THR A 1 172 ? 10.004 -2.742 -17.594 1.00 74.06 172 THR A O 1
ATOM 1372 N N . THR A 1 173 ? 9.416 -0.964 -18.809 1.00 75.69 173 THR A N 1
ATOM 1373 C CA . THR A 1 173 ? 9.012 -0.161 -17.644 1.00 75.69 173 THR A CA 1
ATOM 1374 C C . THR A 1 173 ? 7.895 -0.825 -16.837 1.00 75.69 173 THR A C 1
ATOM 1376 O O . THR A 1 173 ? 8.003 -0.902 -15.612 1.00 75.69 173 THR A O 1
ATOM 1379 N N . ILE A 1 174 ? 6.841 -1.335 -17.486 1.00 73.38 174 ILE A N 1
ATOM 1380 C CA . ILE A 1 174 ? 5.733 -2.018 -16.794 1.00 73.38 174 ILE A CA 1
ATOM 1381 C C . ILE A 1 174 ? 6.235 -3.294 -16.109 1.00 73.38 174 ILE A C 1
ATOM 1383 O O . ILE A 1 174 ? 5.949 -3.517 -14.933 1.00 73.38 174 ILE A O 1
ATOM 1387 N N . THR A 1 175 ? 7.028 -4.103 -16.814 1.00 77.44 175 THR A N 1
ATOM 1388 C CA . THR A 1 175 ? 7.553 -5.374 -16.293 1.00 77.44 175 THR A CA 1
ATOM 1389 C C . THR A 1 175 ? 8.529 -5.151 -15.137 1.00 77.44 175 THR A C 1
ATOM 1391 O O . THR A 1 175 ? 8.433 -5.820 -14.111 1.00 77.44 175 THR A O 1
ATOM 1394 N N . THR A 1 176 ? 9.427 -4.170 -15.249 1.00 78.88 176 THR A N 1
ATOM 1395 C CA . THR A 1 176 ? 10.354 -3.783 -14.178 1.00 78.88 176 THR A CA 1
ATOM 1396 C C . THR A 1 176 ? 9.606 -3.204 -12.982 1.00 78.88 176 THR A C 1
ATOM 1398 O O . THR A 1 176 ? 9.914 -3.573 -11.855 1.00 78.88 176 THR A O 1
ATOM 1401 N N . THR A 1 177 ? 8.589 -2.362 -13.192 1.00 80.12 177 THR A N 1
ATOM 1402 C CA . THR A 1 177 ? 7.760 -1.826 -12.096 1.00 80.12 177 THR A CA 1
ATOM 1403 C C . THR A 1 177 ? 7.030 -2.946 -11.356 1.00 80.12 177 THR A C 1
ATOM 1405 O O . THR A 1 177 ? 7.060 -2.986 -10.128 1.00 80.12 177 THR A O 1
ATOM 1408 N N . LEU A 1 178 ? 6.426 -3.888 -12.088 1.00 81.56 178 LEU A N 1
ATOM 1409 C CA . LEU A 1 178 ? 5.783 -5.072 -11.516 1.00 81.56 178 LEU A CA 1
ATOM 1410 C C . LEU A 1 178 ? 6.786 -5.932 -10.735 1.00 81.56 178 LEU A C 1
ATOM 1412 O O . LEU A 1 178 ? 6.514 -6.312 -9.598 1.00 81.56 178 LEU A O 1
ATOM 1416 N N . GLY A 1 179 ? 7.952 -6.211 -11.322 1.00 83.12 179 GLY A N 1
ATOM 1417 C CA . GLY A 1 179 ? 9.009 -6.991 -10.681 1.00 83.12 179 GLY A CA 1
ATOM 1418 C C . GLY A 1 179 ? 9.510 -6.334 -9.397 1.00 83.12 179 GLY A C 1
ATOM 1419 O O . GLY A 1 179 ? 9.587 -6.990 -8.362 1.00 83.12 179 GLY A O 1
ATOM 1420 N N . LEU A 1 180 ? 9.775 -5.026 -9.427 1.00 83.75 180 LEU A N 1
ATOM 1421 C CA . LEU A 1 180 ? 10.177 -4.267 -8.245 1.00 83.75 180 LEU A CA 1
ATOM 1422 C C . LEU A 1 180 ? 9.075 -4.248 -7.177 1.00 83.75 180 LEU A C 1
ATOM 1424 O O . LEU A 1 180 ? 9.368 -4.399 -5.993 1.00 83.75 180 LEU A O 1
ATOM 1428 N N . ASN A 1 181 ? 7.807 -4.112 -7.573 1.00 84.31 181 ASN A N 1
ATOM 1429 C CA . ASN A 1 181 ? 6.686 -4.138 -6.638 1.00 84.31 181 ASN A CA 1
ATOM 1430 C C . ASN A 1 181 ? 6.563 -5.497 -5.929 1.00 84.31 181 ASN A C 1
ATOM 1432 O O . ASN A 1 181 ? 6.488 -5.543 -4.702 1.00 84.31 181 ASN A O 1
ATOM 1436 N N . LEU A 1 182 ? 6.617 -6.600 -6.679 1.00 83.19 182 LEU A N 1
ATOM 1437 C CA . LEU A 1 182 ? 6.539 -7.958 -6.133 1.00 83.19 182 LEU A CA 1
ATOM 1438 C C . LEU A 1 182 ? 7.748 -8.311 -5.260 1.00 83.19 182 LEU A C 1
ATOM 1440 O O . LEU A 1 182 ? 7.589 -8.929 -4.208 1.00 83.19 182 LEU A O 1
ATOM 1444 N N . LEU A 1 183 ? 8.954 -7.934 -5.686 1.00 84.75 183 LEU A N 1
ATOM 1445 C CA . LEU A 1 183 ? 10.185 -8.307 -4.990 1.00 84.75 183 LEU A CA 1
ATOM 1446 C C . LEU A 1 183 ? 10.457 -7.450 -3.759 1.00 84.75 183 LEU A C 1
ATOM 1448 O O . LEU A 1 183 ? 10.966 -7.982 -2.775 1.00 84.75 183 LEU A O 1
ATOM 1452 N N . PHE A 1 184 ? 10.132 -6.157 -3.797 1.00 86.31 184 PHE A N 1
ATOM 1453 C CA . PHE A 1 184 ? 10.492 -5.216 -2.736 1.00 86.31 184 PHE A CA 1
ATOM 1454 C C . PHE A 1 184 ? 9.282 -4.707 -1.960 1.00 86.31 184 PHE A C 1
ATOM 1456 O O . PHE A 1 184 ? 9.245 -4.858 -0.744 1.00 86.31 184 PHE A O 1
ATOM 1463 N N . ALA A 1 185 ? 8.277 -4.137 -2.626 1.00 82.56 185 ALA A N 1
ATOM 1464 C CA . ALA A 1 185 ? 7.143 -3.532 -1.921 1.00 82.56 185 ALA A CA 1
ATOM 1465 C C . ALA A 1 185 ? 6.277 -4.589 -1.210 1.00 82.56 185 ALA A C 1
ATOM 1467 O O . ALA A 1 185 ? 5.937 -4.450 -0.036 1.00 82.56 185 ALA A O 1
ATOM 1468 N N . PHE A 1 186 ? 5.976 -5.699 -1.890 1.00 82.62 186 PHE A N 1
ATOM 1469 C CA . PHE A 1 186 ? 5.182 -6.785 -1.319 1.00 82.62 186 PHE A CA 1
ATOM 1470 C C . PHE A 1 186 ? 5.922 -7.518 -0.191 1.00 82.62 186 PHE A C 1
ATOM 1472 O O . PHE A 1 186 ? 5.335 -7.789 0.859 1.00 82.62 186 PHE A O 1
ATOM 1479 N N . THR A 1 187 ? 7.218 -7.799 -0.361 1.00 85.56 187 THR A N 1
ATOM 1480 C CA . THR A 1 187 ? 8.039 -8.425 0.691 1.00 85.56 187 THR A CA 1
ATOM 1481 C C . THR A 1 187 ? 8.245 -7.488 1.881 1.00 85.56 187 THR A C 1
ATOM 1483 O O . THR A 1 187 ? 8.164 -7.947 3.021 1.00 85.56 187 THR A O 1
ATOM 1486 N N . GLY A 1 188 ? 8.409 -6.184 1.632 1.00 83.19 188 GLY A N 1
ATOM 1487 C CA . GLY A 1 188 ? 8.403 -5.125 2.642 1.00 83.19 188 GLY A CA 1
ATOM 1488 C C . GLY A 1 188 ? 7.113 -5.129 3.450 1.00 83.19 188 GLY A C 1
ATOM 1489 O O . GLY A 1 188 ? 7.170 -5.228 4.671 1.00 83.19 188 GLY A O 1
ATOM 1490 N N . GLY A 1 189 ? 5.956 -5.180 2.783 1.00 82.19 189 GLY A N 1
ATOM 1491 C CA . GLY A 1 189 ? 4.642 -5.299 3.426 1.00 82.19 189 GLY A CA 1
ATOM 1492 C C . GLY A 1 189 ? 4.475 -6.547 4.288 1.00 82.19 189 GLY A C 1
ATOM 1493 O O . GLY A 1 189 ? 3.979 -6.466 5.412 1.00 82.19 189 GLY A O 1
ATOM 1494 N N . LEU A 1 190 ? 4.916 -7.711 3.806 1.00 83.62 190 LEU A N 1
ATOM 1495 C CA . LEU A 1 190 ? 4.877 -8.948 4.594 1.00 83.62 190 LEU A CA 1
ATOM 1496 C C . LEU A 1 190 ? 5.800 -8.879 5.817 1.00 83.62 190 LEU A C 1
ATOM 1498 O O . LEU A 1 190 ? 5.401 -9.284 6.915 1.00 83.62 190 LEU A O 1
ATOM 1502 N N . LEU A 1 191 ? 7.011 -8.338 5.650 1.00 84.06 191 LEU A N 1
ATOM 1503 C CA . LEU A 1 191 ? 7.936 -8.125 6.758 1.00 84.06 191 LEU A CA 1
ATOM 1504 C C . LEU A 1 191 ? 7.359 -7.110 7.756 1.00 84.06 191 LEU A C 1
ATOM 1506 O O . LEU A 1 191 ? 7.418 -7.348 8.961 1.00 84.06 191 LEU A O 1
ATOM 1510 N N . GLY A 1 192 ? 6.737 -6.035 7.272 1.00 79.50 192 GLY A N 1
ATOM 1511 C CA . GLY A 1 192 ? 6.065 -5.016 8.074 1.00 79.50 192 GLY A CA 1
ATOM 1512 C C . GLY A 1 192 ? 4.971 -5.621 8.948 1.00 79.50 192 GLY A C 1
ATOM 1513 O O . GLY A 1 192 ? 4.947 -5.393 10.156 1.00 79.50 192 GLY A O 1
ATOM 1514 N N . VAL A 1 193 ? 4.132 -6.508 8.397 1.00 79.00 193 VAL A N 1
ATOM 1515 C CA . VAL A 1 193 ? 3.118 -7.258 9.166 1.00 79.00 193 VAL A CA 1
ATOM 1516 C C . VAL A 1 193 ? 3.753 -8.112 10.264 1.00 79.00 193 VAL A C 1
ATOM 1518 O O . VAL A 1 193 ? 3.293 -8.099 11.413 1.00 79.00 193 VAL A O 1
ATOM 1521 N N . PHE A 1 194 ? 4.810 -8.853 9.928 1.00 78.56 194 PHE A N 1
ATOM 1522 C CA . PHE A 1 194 ? 5.505 -9.717 10.878 1.00 78.56 194 PHE A CA 1
ATOM 1523 C C . PHE A 1 194 ? 6.146 -8.902 12.008 1.00 78.56 194 PHE A C 1
ATOM 1525 O O . PHE A 1 194 ? 5.931 -9.194 13.186 1.00 78.56 194 PHE A O 1
ATOM 1532 N N . VAL A 1 195 ? 6.868 -7.833 11.678 1.00 81.00 195 VAL A N 1
ATOM 1533 C CA . VAL A 1 195 ? 7.553 -6.974 12.650 1.00 81.00 195 VAL A CA 1
ATOM 1534 C C . VAL A 1 195 ? 6.545 -6.179 13.484 1.00 81.00 195 VAL A C 1
ATOM 1536 O O . VAL A 1 195 ? 6.701 -6.107 14.703 1.00 81.00 195 VAL A O 1
ATOM 1539 N N . ALA A 1 196 ? 5.465 -5.667 12.890 1.00 74.00 196 ALA A N 1
ATOM 1540 C CA . ALA A 1 196 ? 4.399 -4.959 13.605 1.00 74.00 196 ALA A CA 1
ATOM 1541 C C . ALA A 1 196 ? 3.665 -5.842 14.626 1.00 74.00 196 ALA A C 1
ATOM 1543 O O . ALA A 1 196 ? 3.117 -5.331 15.603 1.00 74.00 196 ALA A O 1
ATOM 1544 N N . SER A 1 197 ? 3.661 -7.166 14.437 1.00 70.62 197 SER A N 1
ATOM 1545 C CA . SER A 1 197 ? 3.118 -8.100 15.427 1.00 70.62 197 SER A CA 1
ATOM 1546 C C . SER A 1 197 ? 4.004 -8.254 16.670 1.00 70.62 197 SER A C 1
ATOM 1548 O O . SER A 1 197 ? 3.486 -8.608 17.731 1.00 70.62 197 SER A O 1
ATOM 1550 N N . ARG A 1 198 ? 5.313 -7.983 16.549 1.00 74.75 198 ARG A N 1
ATOM 1551 C CA . ARG A 1 198 ? 6.340 -8.317 17.551 1.00 74.75 198 ARG A CA 1
ATOM 1552 C C . ARG A 1 198 ? 6.976 -7.091 18.211 1.00 74.75 198 ARG A C 1
ATOM 1554 O O . ARG A 1 198 ? 7.409 -7.174 19.357 1.00 74.75 198 ARG A O 1
ATOM 1561 N N . PHE A 1 199 ? 7.010 -5.955 17.518 1.00 77.81 199 PHE A N 1
ATOM 1562 C CA . PHE A 1 199 ? 7.627 -4.714 17.980 1.00 77.81 199 PHE A CA 1
ATOM 1563 C C . PHE A 1 199 ? 6.611 -3.582 18.141 1.00 77.81 199 PHE A C 1
ATOM 1565 O O . PHE A 1 199 ? 5.532 -3.572 17.553 1.00 77.81 199 PHE A O 1
ATOM 1572 N N . LYS A 1 200 ? 6.976 -2.575 18.944 1.00 78.00 200 LYS A N 1
ATOM 1573 C CA . LYS A 1 200 ? 6.162 -1.363 19.110 1.00 78.00 200 LYS A CA 1
ATOM 1574 C C . LYS A 1 200 ? 6.110 -0.588 17.790 1.00 78.00 200 LYS A C 1
ATOM 1576 O O . LYS A 1 200 ? 7.163 -0.234 17.259 1.00 78.00 200 LYS A O 1
ATOM 1581 N N . SER A 1 201 ? 4.908 -0.216 17.348 1.00 74.25 201 SER A N 1
ATOM 1582 C CA . SER A 1 201 ? 4.647 0.444 16.055 1.00 74.25 201 SER A CA 1
ATOM 1583 C C . SER A 1 201 ? 5.497 1.693 15.789 1.00 74.25 201 SER A C 1
ATOM 1585 O O . SER A 1 201 ? 5.843 1.962 14.646 1.00 74.25 201 SER A O 1
ATOM 1587 N N . ARG A 1 202 ? 5.893 2.435 16.835 1.00 80.75 202 ARG A N 1
ATOM 1588 C CA . ARG A 1 202 ? 6.763 3.616 16.698 1.00 80.75 202 ARG A CA 1
ATOM 1589 C C . ARG A 1 202 ? 8.121 3.290 16.068 1.00 80.75 202 ARG A C 1
ATOM 1591 O O . ARG A 1 202 ? 8.605 4.082 15.271 1.00 80.75 202 ARG A O 1
ATOM 1598 N N . HIS A 1 203 ? 8.746 2.175 16.449 1.00 81.50 203 HIS A N 1
ATOM 1599 C CA . HIS A 1 203 ? 10.077 1.831 15.939 1.00 81.50 203 HIS A CA 1
ATOM 1600 C C . HIS A 1 203 ? 9.999 1.377 14.487 1.00 81.50 203 HIS A C 1
ATOM 1602 O O . HIS A 1 203 ? 10.796 1.834 13.685 1.00 81.50 203 HIS A O 1
ATOM 1608 N N . VAL A 1 204 ? 8.986 0.573 14.147 1.00 81.75 204 VAL A N 1
ATOM 1609 C CA . VAL A 1 204 ? 8.730 0.121 12.770 1.00 81.75 204 VAL A CA 1
ATOM 1610 C C . VAL A 1 204 ? 8.575 1.321 11.836 1.00 81.75 204 VAL A C 1
ATOM 1612 O O . VAL A 1 204 ? 9.306 1.436 10.859 1.00 81.75 204 VAL A O 1
ATOM 1615 N N . LEU A 1 205 ? 7.729 2.279 12.229 1.00 83.31 205 LEU A N 1
ATOM 1616 C CA . LEU A 1 205 ? 7.493 3.499 11.462 1.00 83.31 205 LEU A CA 1
ATOM 1617 C C . LEU A 1 205 ? 8.769 4.341 11.282 1.00 83.31 205 LEU A C 1
ATOM 1619 O O . LEU A 1 205 ? 9.056 4.804 10.184 1.00 83.31 205 LEU A O 1
ATOM 1623 N N . LEU A 1 206 ? 9.547 4.545 12.353 1.00 86.62 206 LEU A N 1
ATOM 1624 C CA . LEU A 1 206 ? 10.799 5.307 12.278 1.00 86.62 206 LEU A CA 1
ATOM 1625 C C . LEU A 1 206 ? 11.838 4.618 11.390 1.00 86.62 206 LEU A C 1
ATOM 1627 O O . LEU A 1 206 ? 12.524 5.296 10.633 1.00 86.62 206 LEU A O 1
ATOM 1631 N N . THR A 1 207 ? 11.953 3.292 11.468 1.00 87.31 207 THR A N 1
ATOM 1632 C CA . THR A 1 207 ? 12.867 2.522 10.622 1.00 87.31 207 THR A CA 1
ATOM 1633 C C . THR A 1 207 ? 12.470 2.617 9.150 1.00 87.31 207 THR A C 1
ATOM 1635 O O . THR A 1 207 ? 13.350 2.866 8.331 1.00 87.31 207 THR A O 1
ATOM 1638 N N . GLY A 1 208 ? 11.177 2.513 8.816 1.00 86.62 208 GLY A N 1
ATOM 1639 C CA . GLY A 1 208 ? 10.681 2.718 7.449 1.00 86.62 208 GLY A CA 1
ATOM 1640 C C . GLY A 1 208 ? 11.055 4.101 6.906 1.00 86.62 208 GLY A C 1
ATOM 1641 O O . GLY A 1 208 ? 11.760 4.204 5.902 1.00 86.62 208 GLY A O 1
ATOM 1642 N N . PHE A 1 209 ? 10.719 5.170 7.638 1.00 88.69 209 PHE A N 1
ATOM 1643 C CA . PHE A 1 209 ? 11.065 6.540 7.232 1.00 88.69 209 PHE A CA 1
ATOM 1644 C C . PHE A 1 209 ? 12.576 6.779 7.101 1.00 88.69 209 PHE A C 1
ATOM 1646 O O . PHE A 1 209 ? 13.008 7.480 6.185 1.00 88.69 209 PHE A O 1
ATOM 1653 N N . LEU A 1 210 ? 13.394 6.207 7.990 1.00 90.50 210 LEU A N 1
ATOM 1654 C CA . LEU A 1 210 ? 14.853 6.325 7.911 1.00 90.50 210 LEU A CA 1
ATOM 1655 C C . LEU A 1 210 ? 15.420 5.604 6.684 1.00 90.50 210 LEU A C 1
ATOM 1657 O O . LEU A 1 210 ? 16.264 6.169 5.991 1.00 90.50 210 LEU A O 1
ATOM 1661 N N . LEU A 1 211 ? 14.950 4.388 6.389 1.00 89.75 211 LEU A N 1
ATOM 1662 C CA . LEU A 1 211 ? 15.376 3.648 5.199 1.00 89.75 211 LEU A CA 1
ATOM 1663 C C . LEU A 1 211 ? 14.997 4.396 3.916 1.00 89.75 211 LEU A C 1
ATOM 1665 O O . LEU A 1 211 ? 15.828 4.519 3.018 1.00 89.75 211 LEU A O 1
ATOM 1669 N N . GLN A 1 212 ? 13.791 4.966 3.857 1.00 88.62 212 GLN A N 1
ATOM 1670 C CA . GLN A 1 212 ? 13.362 5.800 2.731 1.00 88.62 212 GLN A CA 1
ATOM 1671 C C . GLN A 1 212 ? 14.237 7.046 2.573 1.00 88.62 212 GLN A C 1
ATOM 1673 O O . GLN A 1 212 ? 14.632 7.382 1.460 1.00 88.62 212 GLN A O 1
ATOM 1678 N N . PHE A 1 213 ? 14.558 7.728 3.674 1.00 90.00 213 PHE A N 1
ATOM 1679 C CA . PHE A 1 213 ? 15.415 8.912 3.649 1.00 90.00 213 PHE A CA 1
ATOM 1680 C C . PHE A 1 213 ? 16.807 8.592 3.093 1.00 90.00 213 PHE A C 1
ATOM 1682 O O . PHE A 1 213 ? 17.294 9.300 2.212 1.00 90.00 213 PHE A O 1
ATOM 1689 N N . ILE A 1 214 ? 17.415 7.490 3.546 1.00 90.25 214 ILE A N 1
ATOM 1690 C CA . ILE A 1 214 ? 18.714 7.022 3.044 1.00 90.25 214 ILE A CA 1
ATOM 1691 C C . ILE A 1 214 ? 18.626 6.691 1.549 1.00 90.25 214 ILE A C 1
ATOM 1693 O O . ILE A 1 214 ? 19.478 7.133 0.778 1.00 90.25 214 ILE A O 1
ATOM 1697 N N . ALA A 1 215 ? 17.587 5.963 1.130 1.00 88.00 215 ALA A N 1
ATOM 1698 C CA . ALA A 1 215 ? 17.396 5.579 -0.266 1.00 88.00 215 ALA A CA 1
ATOM 1699 C C . ALA A 1 215 ? 17.247 6.800 -1.190 1.00 88.00 215 ALA A C 1
ATOM 1701 O O . ALA A 1 215 ? 17.893 6.869 -2.234 1.00 88.00 215 ALA A O 1
ATOM 1702 N N . LEU A 1 216 ? 16.447 7.793 -0.789 1.00 87.56 216 LEU A N 1
ATOM 1703 C CA . LEU A 1 216 ? 16.222 9.007 -1.576 1.00 87.56 216 LEU A CA 1
ATOM 1704 C C . LEU A 1 216 ? 17.469 9.889 -1.662 1.00 87.56 216 LEU A C 1
ATOM 1706 O O . LEU A 1 216 ? 17.764 10.414 -2.732 1.00 87.56 216 LEU A O 1
ATOM 1710 N N . ILE A 1 217 ? 18.226 10.026 -0.570 1.00 89.12 217 ILE A N 1
ATOM 1711 C CA . ILE A 1 217 ? 19.496 10.760 -0.589 1.00 89.12 217 ILE A CA 1
ATOM 1712 C C . ILE A 1 217 ? 20.501 10.073 -1.512 1.00 89.12 217 ILE A C 1
ATOM 1714 O O . ILE A 1 217 ? 21.133 10.740 -2.328 1.00 89.12 217 ILE A O 1
ATOM 1718 N N . ALA A 1 218 ? 20.628 8.749 -1.422 1.00 86.44 218 ALA A N 1
ATOM 1719 C CA . ALA A 1 218 ? 21.518 7.996 -2.296 1.00 86.44 218 ALA A CA 1
ATOM 1720 C C . ALA A 1 218 ? 21.130 8.163 -3.775 1.00 86.44 218 ALA A C 1
ATOM 1722 O O . ALA A 1 218 ? 21.996 8.429 -4.604 1.00 86.44 218 ALA A O 1
ATOM 1723 N N . LEU A 1 219 ? 19.835 8.090 -4.105 1.00 84.50 219 LEU A N 1
ATOM 1724 C CA . LEU A 1 219 ? 19.339 8.332 -5.465 1.00 84.50 219 LEU A CA 1
ATOM 1725 C C . LEU A 1 219 ? 19.613 9.763 -5.945 1.00 84.50 219 LEU A C 1
ATOM 1727 O O . LEU A 1 219 ? 20.011 9.950 -7.093 1.00 84.50 219 LEU A O 1
ATOM 1731 N N . ALA A 1 220 ? 19.458 10.760 -5.070 1.00 85.50 220 ALA A N 1
ATOM 1732 C CA . ALA A 1 220 ? 19.766 12.151 -5.393 1.00 85.50 220 ALA A CA 1
ATOM 1733 C C . ALA A 1 220 ? 21.260 12.361 -5.694 1.00 85.50 220 ALA A C 1
ATOM 1735 O O . ALA A 1 220 ? 21.593 13.101 -6.616 1.00 85.50 220 ALA A O 1
ATOM 1736 N N . PHE A 1 221 ? 22.155 11.688 -4.960 1.00 83.81 221 PHE A N 1
ATOM 1737 C CA . PHE A 1 221 ? 23.597 11.739 -5.221 1.00 83.81 221 PHE A CA 1
ATOM 1738 C C . PHE A 1 221 ? 24.019 10.971 -6.477 1.00 83.81 221 PHE A C 1
ATOM 1740 O O . PHE A 1 221 ? 24.979 11.377 -7.127 1.00 83.81 221 PHE A O 1
ATOM 1747 N N . ILE A 1 222 ? 23.332 9.876 -6.822 1.00 80.12 222 ILE A N 1
ATOM 1748 C CA . ILE A 1 222 ? 23.633 9.109 -8.040 1.00 80.12 222 ILE A CA 1
ATOM 1749 C C . ILE A 1 222 ? 23.306 9.929 -9.299 1.00 80.12 222 ILE A C 1
ATOM 1751 O O . ILE A 1 222 ? 24.053 9.843 -10.272 1.00 80.12 222 ILE A O 1
ATOM 1755 N N . GLY A 1 223 ? 22.246 10.747 -9.276 1.00 73.56 223 GLY A N 1
ATOM 1756 C CA . GLY A 1 223 ? 21.869 11.580 -10.424 1.00 73.56 223 GLY A CA 1
ATOM 1757 C C . GLY A 1 223 ? 21.591 10.732 -11.670 1.00 73.56 223 GLY A C 1
ATOM 1758 O O . GLY A 1 223 ? 20.981 9.676 -11.556 1.00 73.56 223 GLY A O 1
ATOM 1759 N N . GLU A 1 224 ? 22.044 11.158 -12.853 1.00 67.19 224 GLU A N 1
ATOM 1760 C CA . GLU A 1 224 ? 21.981 10.327 -14.064 1.00 67.19 224 GLU A CA 1
ATOM 1761 C C . GLU A 1 224 ? 23.159 9.331 -14.101 1.00 67.19 224 GLU A C 1
ATOM 1763 O O . GLU A 1 224 ? 24.323 9.747 -14.121 1.00 67.19 224 GLU A O 1
ATOM 1768 N N . PRO A 1 225 ? 22.904 8.009 -14.100 1.00 64.88 225 PRO A N 1
ATOM 1769 C CA . PRO A 1 225 ? 23.963 7.016 -13.987 1.00 64.88 225 PRO A CA 1
ATOM 1770 C C . PRO A 1 225 ? 24.781 6.932 -15.283 1.00 64.88 225 PRO A C 1
ATOM 1772 O O . PRO A 1 225 ? 24.396 6.266 -16.238 1.00 64.88 225 PRO A O 1
ATOM 1775 N N . GLY A 1 226 ? 25.965 7.547 -15.291 1.00 64.81 226 GLY A N 1
ATOM 1776 C CA . GLY A 1 226 ? 26.928 7.431 -16.396 1.00 64.81 226 GLY A CA 1
ATOM 1777 C C . GLY A 1 226 ? 27.702 6.101 -16.445 1.00 64.81 226 GLY A C 1
ATOM 1778 O O . GLY A 1 226 ? 28.476 5.881 -17.370 1.00 64.81 226 GLY A O 1
ATOM 1779 N N . ASN A 1 227 ? 27.537 5.215 -15.451 1.00 74.94 227 ASN A N 1
ATOM 1780 C CA . ASN A 1 227 ? 28.278 3.953 -15.321 1.00 74.94 227 ASN A CA 1
ATOM 1781 C C . ASN A 1 227 ? 27.358 2.810 -14.844 1.00 74.94 227 ASN A C 1
ATOM 1783 O O . ASN A 1 227 ? 26.496 3.018 -13.988 1.00 74.94 227 ASN A O 1
ATOM 1787 N N . SER A 1 228 ? 27.577 1.585 -15.333 1.00 74.00 228 SER A N 1
ATOM 1788 C CA . SER A 1 228 ? 26.797 0.388 -14.979 1.00 74.00 228 SER A CA 1
ATOM 1789 C C . SER A 1 228 ? 26.781 0.099 -13.472 1.00 74.00 228 SER A C 1
ATOM 1791 O O . SER A 1 228 ? 25.776 -0.376 -12.953 1.00 74.00 228 SER A O 1
ATOM 1793 N N . PHE A 1 229 ? 27.847 0.429 -12.734 1.00 76.50 229 PHE A N 1
ATOM 1794 C CA . PHE A 1 229 ? 27.868 0.283 -11.271 1.00 76.50 229 PHE A CA 1
ATOM 1795 C C . PHE A 1 229 ? 26.861 1.211 -10.564 1.00 76.50 229 PHE A C 1
ATOM 1797 O O . PHE A 1 229 ? 26.131 0.785 -9.664 1.00 76.50 229 PHE A O 1
ATOM 1804 N N . LEU A 1 230 ? 26.774 2.471 -11.003 1.00 76.62 230 LEU A N 1
ATOM 1805 C CA . LEU A 1 230 ? 25.798 3.438 -10.490 1.00 76.62 230 LEU A CA 1
ATOM 1806 C C . LEU A 1 230 ? 24.371 3.025 -10.859 1.00 76.62 230 LEU A C 1
ATOM 1808 O O . LEU A 1 230 ? 23.459 3.203 -10.057 1.00 76.62 230 LEU A O 1
ATOM 1812 N N . LEU A 1 231 ? 24.197 2.396 -12.024 1.00 73.50 231 LEU A N 1
ATOM 1813 C CA . LEU A 1 231 ? 22.914 1.871 -12.482 1.00 73.50 231 LEU A CA 1
ATOM 1814 C C . LEU A 1 231 ? 22.369 0.772 -11.555 1.00 73.50 231 LEU A C 1
ATOM 1816 O O . LEU A 1 231 ? 21.241 0.875 -11.077 1.00 73.50 231 LEU A O 1
ATOM 1820 N N . TYR A 1 232 ? 23.167 -0.256 -11.247 1.00 78.06 232 TYR A N 1
ATOM 1821 C CA . TYR A 1 232 ? 22.738 -1.323 -10.331 1.00 78.06 232 TYR A CA 1
ATOM 1822 C C . TYR A 1 232 ? 22.493 -0.801 -8.914 1.00 78.06 232 TYR A C 1
ATOM 1824 O O . TYR A 1 232 ? 21.548 -1.227 -8.248 1.00 78.06 232 TYR A O 1
ATOM 1832 N N . THR A 1 233 ? 23.300 0.167 -8.475 1.00 80.69 233 THR A N 1
ATOM 1833 C CA . THR A 1 233 ? 23.110 0.828 -7.179 1.00 80.69 233 THR A CA 1
ATOM 1834 C C . THR A 1 233 ? 21.794 1.608 -7.149 1.00 80.69 233 THR A C 1
ATOM 1836 O O . THR A 1 233 ? 21.046 1.497 -6.181 1.00 80.69 233 THR A O 1
ATOM 1839 N N . ALA A 1 234 ? 21.449 2.325 -8.224 1.00 81.19 234 ALA A N 1
ATOM 1840 C CA . ALA A 1 234 ? 20.176 3.033 -8.346 1.00 81.19 234 ALA A CA 1
ATOM 1841 C C . ALA A 1 234 ? 18.976 2.073 -8.312 1.00 81.19 234 ALA A C 1
ATOM 1843 O O . ALA A 1 234 ? 18.018 2.334 -7.589 1.00 81.19 234 ALA A O 1
ATOM 1844 N N . ILE A 1 235 ? 19.038 0.929 -9.008 1.00 79.94 235 ILE A N 1
ATOM 1845 C CA . ILE A 1 235 ? 17.991 -0.110 -8.929 1.00 79.94 235 ILE A CA 1
ATOM 1846 C C . ILE A 1 235 ? 17.850 -0.623 -7.491 1.00 79.94 235 ILE A C 1
ATOM 1848 O O . ILE A 1 235 ? 16.735 -0.733 -6.983 1.00 79.94 235 ILE A O 1
ATOM 1852 N N . GLY A 1 236 ? 18.968 -0.909 -6.820 1.00 82.94 236 GLY A N 1
ATOM 1853 C CA . GLY A 1 236 ? 18.967 -1.363 -5.430 1.00 82.94 236 GLY A CA 1
ATOM 1854 C C . GLY A 1 236 ? 18.352 -0.338 -4.475 1.00 82.94 236 GLY A C 1
ATOM 1855 O O . GLY A 1 236 ? 17.569 -0.707 -3.604 1.00 82.94 236 GLY A O 1
ATOM 1856 N N . MET A 1 237 ? 18.643 0.952 -4.665 1.00 86.25 237 MET A N 1
ATOM 1857 C CA . MET A 1 237 ? 18.067 2.031 -3.855 1.00 86.25 237 MET A CA 1
ATOM 1858 C C . MET A 1 237 ? 16.588 2.280 -4.172 1.00 86.25 237 MET A C 1
ATOM 1860 O O . MET A 1 237 ? 15.815 2.535 -3.253 1.00 86.25 237 MET A O 1
ATOM 1864 N N . LEU A 1 238 ? 16.158 2.139 -5.431 1.00 85.12 238 LEU A N 1
ATOM 1865 C CA . LEU A 1 238 ? 14.735 2.149 -5.797 1.00 85.12 238 LEU A CA 1
ATOM 1866 C C . LEU A 1 238 ? 13.988 0.978 -5.148 1.00 85.12 238 LEU A C 1
ATOM 1868 O O . LEU A 1 238 ? 12.900 1.164 -4.606 1.00 85.12 238 LEU A O 1
ATOM 1872 N N . GLY A 1 239 ? 14.592 -0.212 -5.148 1.00 85.06 239 GLY A N 1
ATOM 1873 C CA . GLY A 1 239 ? 14.079 -1.377 -4.434 1.00 85.06 239 GLY A CA 1
ATOM 1874 C C . GLY A 1 239 ? 13.994 -1.135 -2.927 1.00 85.06 239 GLY A C 1
ATOM 1875 O O . GLY A 1 239 ? 12.959 -1.396 -2.326 1.00 85.06 239 GLY A O 1
ATOM 1876 N N . LEU A 1 240 ? 15.033 -0.559 -2.315 1.00 86.69 240 LEU A N 1
ATOM 1877 C CA . LEU A 1 240 ? 15.031 -0.213 -0.891 1.00 86.69 240 LEU A CA 1
ATOM 1878 C C . LEU A 1 240 ? 13.945 0.814 -0.551 1.00 86.69 240 LEU A C 1
ATOM 1880 O O . LEU A 1 240 ? 13.280 0.684 0.473 1.00 86.69 240 LEU A O 1
ATOM 1884 N N . TRP A 1 241 ? 13.747 1.813 -1.410 1.00 87.25 241 TRP A N 1
ATOM 1885 C CA . TRP A 1 241 ? 12.706 2.822 -1.241 1.00 87.25 241 TRP A CA 1
ATOM 1886 C C . TRP A 1 241 ? 11.302 2.208 -1.292 1.00 87.25 241 TRP A C 1
ATOM 1888 O O . TRP A 1 241 ? 10.493 2.474 -0.405 1.00 87.25 241 TRP A O 1
ATOM 1898 N N . LEU A 1 242 ? 11.043 1.330 -2.267 1.00 85.69 242 LEU A N 1
ATOM 1899 C CA . LEU A 1 242 ? 9.788 0.578 -2.387 1.00 85.69 242 LEU A CA 1
ATOM 1900 C C . LEU A 1 242 ? 9.561 -0.374 -1.212 1.00 85.69 242 LEU A C 1
ATOM 1902 O O . LEU A 1 242 ? 8.461 -0.456 -0.673 1.00 85.69 242 LEU A O 1
ATOM 1906 N N . PHE A 1 243 ? 10.609 -1.079 -0.793 1.00 86.44 243 PHE A N 1
ATOM 1907 C CA . PHE A 1 243 ? 10.568 -1.959 0.367 1.00 86.44 243 PHE A CA 1
ATOM 1908 C C . PHE A 1 243 ? 10.207 -1.189 1.636 1.00 86.44 243 PHE A C 1
ATOM 1910 O O . PHE A 1 243 ? 9.351 -1.623 2.401 1.00 86.44 243 PHE A O 1
ATOM 1917 N N . ALA A 1 244 ? 10.838 -0.034 1.842 1.00 85.88 244 ALA A N 1
ATOM 1918 C CA . ALA A 1 244 ? 10.625 0.789 3.019 1.00 85.88 244 ALA A CA 1
ATOM 1919 C C . ALA A 1 244 ? 9.279 1.530 3.011 1.00 85.88 244 ALA A C 1
ATOM 1921 O O . ALA A 1 244 ? 8.836 1.967 4.065 1.00 85.88 244 ALA A O 1
ATOM 1922 N N . GLU A 1 245 ? 8.633 1.684 1.852 1.00 82.38 245 GLU A N 1
ATOM 1923 C CA . GLU A 1 245 ? 7.241 2.139 1.779 1.00 82.38 245 GLU A CA 1
ATOM 1924 C C . GLU A 1 245 ? 6.249 1.029 2.127 1.00 82.38 245 GLU A C 1
ATOM 1926 O O . GLU A 1 245 ? 5.246 1.296 2.786 1.00 82.38 245 GLU A O 1
ATOM 1931 N N . GLY A 1 246 ? 6.548 -0.216 1.747 1.00 75.38 246 GLY A N 1
ATOM 1932 C CA . GLY A 1 246 ? 5.714 -1.346 2.138 1.00 75.38 246 GLY A CA 1
ATOM 1933 C C . GLY A 1 246 ? 5.841 -1.737 3.612 1.00 75.38 246 GLY A C 1
ATOM 1934 O O . GLY A 1 246 ? 4.873 -2.236 4.185 1.00 75.38 246 GLY A O 1
ATOM 1935 N N . PHE A 1 247 ? 7.012 -1.526 4.214 1.00 75.25 247 PHE A N 1
ATOM 1936 C CA . PHE A 1 247 ? 7.356 -1.909 5.589 1.00 75.25 247 PHE A CA 1
ATOM 1937 C C . PHE A 1 247 ? 6.734 -1.015 6.675 1.00 75.25 247 PHE A C 1
ATOM 1939 O O . PHE A 1 247 ? 6.118 -1.584 7.612 1.00 75.25 247 PHE A O 1
#

Organism: Acinetobacter baumannii (NCBI:txid470)

Foldseek 3Di:
DVLVLLLLLDDPDDLQHSQLSSLLVLLVVLVVVLVLLVQLVVCVVVDDPVCNVCSVVVSVVVVVVVVVVCVVCCVPPDQDRLVVCVVVFQNVSSQVCCCVSPVDNDDDPDRGDDDPPPVPPPPDPCVCCPPVNNVVSVVVVVLVVVLVVLVVCCVPCQLVCCCVQVVDDPSVSSVLNSVLSVPAQSVLSVVLSVCSSPDDPVVLLVVLVVQLVVLVVLLVVLDRPPDPVSVVVNSVSSSSNSSSSND

Radius of gyration: 23.5 Å; chains: 1; bounding box: 64×40×63 Å

Sequence (247 aa):
VAMSYLSEFSKFNGSSNKAARLAAWCPMWYAASSVCFGLVLALYFLLPPEHSNWLWRASLIFGAVPALLIIFIRGKYLTESPIWLANQGDLKGAAQVLQESYAIHAVATVEKVERTAEKKKREGFTVLFNKTYLPRTIVAIVIHISVAFQYTTIAFFLPSILTRFFHTDVLTTITTTLGLNLLFAFTGGLLGVFVASRFKSRHVLLTGFLLQFIALIALAFIGEPGNSFLLYTAIGMLGLWLFAEGF

pLDDT: mean 75.63, std 10.79, range [36.81, 91.81]

Secondary structure (DSSP, 8-state):
-HHHHHHHSS-SSSSS-HHHHHHTHHHHHHHHHHHHHHHHHHHHHHS-GGGGGGHHHHHHHHHHHHHHHHHHHHHHH-PPPHHHHHHTTBHHHHHHHHHHHH------SSSB------------GGGGGSTTTHHHHHHHHHHHHHHHHHHHHHHHHHHHHHHHHH---HHHHHHHHHHHIIIIIHHHHHHHHHHHHHS-HHHHHHHHHHHHHHHHHHHHHH-S--SHHHHHHHHHHHHHHHHHHH-

InterPro domains:
  IPR005828 Major facilitator, sugar transporter-like [PF00083] (35-227)
  IPR020846 Major facilitator superfamily domain [PS50850] (1-247)
  IPR036259 MFS transporter superfamily [G3DSA:1.20.1250.20] (1-247)
  IPR036259 MFS transporter superfamily [SSF103473] (2-241)